Protein AF-A0A660QS60-F1 (afdb_monomer_lite)

Radius of gyration: 22.23 Å; chains: 1; bounding box: 57×42×58 Å

Secondary structure (DSSP, 8-state):
--HHHHHHHHHHHHHHTT---SSS--B-TTSPBPPHHHHHHHHHT-HHHHHHHT--GGGTTSHHHHHHHHTT-HHHHHH-EEEEES-TTS-EEEEE--SEEE---EE-BS---EEEEEEE-SS-SSTTPPPPEEEEEEEES---EE--EEE-GGGSPTT----HHHHHHHHHHHHHTTTT--STTTTT----EEEEEEEPTT-------GGGG-EE-TT-EEE-HHHHHHHHTTHHHHEEEEEEEE-TTT-EEES--TTSEEEETT-

Sequence (267 aa):
ATDKAFKYAVRRYLVDTGKYVFVWRSFNENGNPRSLEERDNYFVKNEELMRKWGINTEQITKREERKKYFNHFIDVKFFGITFAKGSKDNKENFSITGPLQISYGVNRFNKNTPFVNEILSPYSTKEDAQATTLGNEVKNLLSYYVYDFVLNPMNLPEGMNITHNEVETMKEAMRKCATYINSTTKIGTENVLLLFIQLKDNSQLQLPTLKRLVDVDEDETIHLERIRDLLKKYSSDHIEKVEYCVNNNVCKVTGADESWEQHDILA

Foldseek 3Di:
DFPVVLLVLLLVLCVVVPAAAQPDWDADPVRHTDDSVSSVCVQLPPPVNCVVLVADSVCCLPQLSVLSVQLRHLSCQAQKDFDWDDDPVDISTDTARHQKDKGWWDWQEPDWDKDKDFAFDPDDPDVPDDTHGPDIDIDTPDTDTDMDMGGDQVSGPPPHGDDPVSVVSSVLSSLARQVPPPDPNRPVGHRFKDKDWAWDPPAPDDDPDCSVVWHADPQQEIECQSVVVVCVVCVPPITDAIEMEGDPVRHHYDNDDPRHHYHHSVD

pLDDT: mean 89.94, std 10.11, range [52.84, 98.0]

Structure (mmCIF, N/CA/C/O backbone):
data_AF-A0A660QS60-F1
#
_entry.id   AF-A0A660QS60-F1
#
loop_
_atom_site.group_PDB
_atom_site.id
_atom_site.type_symbol
_atom_site.label_atom_id
_atom_site.label_alt_id
_atom_site.label_comp_id
_atom_site.label_asym_id
_atom_site.label_entity_id
_atom_site.label_seq_id
_atom_site.pdbx_PDB_ins_code
_atom_site.Cartn_x
_atom_site.Cartn_y
_atom_site.Cartn_z
_atom_site.occupancy
_atom_site.B_iso_or_equiv
_atom_site.auth_seq_id
_atom_site.auth_comp_id
_atom_site.auth_asym_id
_atom_site.auth_atom_id
_atom_site.pdbx_PDB_model_num
ATOM 1 N N . ALA A 1 1 ? -7.724 -12.607 3.069 1.00 88.06 1 ALA A N 1
ATOM 2 C CA . ALA A 1 1 ? -7.357 -11.931 1.804 1.00 88.06 1 ALA A CA 1
ATOM 3 C C . ALA A 1 1 ? -5.836 -11.736 1.744 1.00 88.06 1 ALA A C 1
ATOM 5 O O . ALA A 1 1 ? -5.229 -11.556 2.791 1.00 88.06 1 ALA A O 1
ATOM 6 N N . THR A 1 2 ? -5.183 -11.876 0.584 1.00 94.81 2 THR A N 1
ATOM 7 C CA . THR A 1 2 ? -3.703 -11.901 0.510 1.00 94.81 2 THR A CA 1
ATOM 8 C C . THR A 1 2 ? -3.093 -10.504 0.422 1.00 94.81 2 THR A C 1
ATOM 10 O O . THR A 1 2 ? -3.731 -9.572 -0.068 1.00 94.81 2 THR A O 1
ATOM 13 N N . ASP A 1 3 ? -1.831 -10.365 0.829 1.00 95.25 3 ASP A N 1
ATOM 14 C CA . ASP A 1 3 ? -1.062 -9.127 0.653 1.00 95.25 3 ASP A CA 1
ATOM 15 C C . ASP A 1 3 ? -0.953 -8.739 -0.834 1.00 95.25 3 ASP A C 1
ATOM 17 O O . ASP A 1 3 ? -1.068 -7.571 -1.192 1.00 95.25 3 ASP A O 1
ATOM 21 N N . LYS A 1 4 ? -0.803 -9.729 -1.725 1.00 95.19 4 LYS A N 1
ATOM 22 C CA . LYS A 1 4 ? -0.755 -9.531 -3.182 1.00 95.19 4 LYS A CA 1
ATOM 23 C C . LYS A 1 4 ? -2.045 -8.921 -3.728 1.00 95.19 4 LYS A C 1
ATOM 25 O O . LYS A 1 4 ? -1.968 -8.073 -4.612 1.00 95.19 4 LYS A O 1
ATOM 30 N N . ALA A 1 5 ? -3.207 -9.326 -3.208 1.00 93.19 5 ALA A N 1
ATOM 31 C CA . ALA A 1 5 ? -4.492 -8.756 -3.610 1.00 93.19 5 ALA A CA 1
ATOM 32 C C . ALA A 1 5 ? -4.602 -7.283 -3.188 1.00 93.19 5 ALA A C 1
ATOM 34 O O . ALA A 1 5 ? -4.992 -6.444 -3.998 1.00 93.19 5 ALA A O 1
ATOM 35 N N . PHE A 1 6 ? -4.177 -6.952 -1.966 1.00 95.75 6 PHE A N 1
ATOM 36 C CA . PHE A 1 6 ? -4.136 -5.564 -1.501 1.00 95.75 6 PHE A CA 1
ATOM 37 C C . PHE A 1 6 ? -3.132 -4.721 -2.306 1.00 95.75 6 PHE A C 1
ATOM 39 O O . PHE A 1 6 ? -3.480 -3.668 -2.830 1.00 95.75 6 PHE A O 1
ATOM 46 N N . LYS A 1 7 ? -1.905 -5.220 -2.514 1.00 97.19 7 LYS A N 1
ATOM 47 C CA . LYS A 1 7 ? -0.891 -4.560 -3.357 1.00 97.19 7 LYS A CA 1
ATOM 48 C C . LYS A 1 7 ? -1.381 -4.359 -4.793 1.00 97.19 7 LYS A C 1
ATOM 50 O O . LYS A 1 7 ? -1.052 -3.350 -5.405 1.00 97.19 7 LYS A O 1
ATOM 55 N N . TYR A 1 8 ? -2.152 -5.296 -5.348 1.00 95.50 8 TYR A N 1
ATOM 56 C CA . TYR A 1 8 ? -2.782 -5.128 -6.660 1.00 95.50 8 TYR A CA 1
ATOM 57 C C . TYR A 1 8 ? -3.772 -3.959 -6.663 1.00 95.50 8 TYR A C 1
ATOM 59 O O . TYR A 1 8 ? -3.708 -3.132 -7.569 1.00 95.50 8 TYR A O 1
ATOM 67 N N . ALA A 1 9 ? -4.630 -3.854 -5.644 1.00 95.56 9 ALA A N 1
ATOM 68 C CA . ALA A 1 9 ? -5.558 -2.733 -5.505 1.00 95.56 9 ALA A CA 1
ATOM 69 C C . ALA A 1 9 ? -4.815 -1.393 -5.439 1.00 95.56 9 ALA A C 1
ATOM 71 O O . ALA A 1 9 ? -5.150 -0.453 -6.156 1.00 95.56 9 ALA A O 1
ATOM 72 N N . VAL A 1 10 ? -3.754 -1.325 -4.631 1.00 97.56 10 VAL A N 1
ATOM 73 C CA . VAL A 1 10 ? -2.918 -0.123 -4.518 1.00 97.56 10 VAL A CA 1
ATOM 74 C C . VAL A 1 10 ? -2.267 0.222 -5.859 1.00 97.56 10 VAL A C 1
ATOM 76 O O . VAL A 1 10 ? -2.349 1.360 -6.309 1.00 97.56 10 VAL A O 1
ATOM 79 N N . ARG A 1 11 ? -1.679 -0.761 -6.556 1.00 97.69 11 ARG A N 1
ATOM 80 C CA . ARG A 1 11 ? -1.112 -0.552 -7.899 1.00 97.69 11 ARG A CA 1
ATOM 81 C C . ARG A 1 11 ? -2.151 -0.064 -8.904 1.00 97.69 11 ARG A C 1
ATOM 83 O O . ARG A 1 11 ? -1.817 0.794 -9.712 1.00 97.69 11 ARG A O 1
ATOM 90 N N . ARG A 1 12 ? -3.386 -0.576 -8.848 1.00 95.69 12 ARG A N 1
ATOM 91 C CA . ARG A 1 12 ? -4.478 -0.134 -9.723 1.00 95.69 12 ARG A CA 1
ATOM 92 C C . ARG A 1 12 ? -4.740 1.357 -9.549 1.00 95.69 12 ARG A C 1
ATOM 94 O O . ARG A 1 12 ? -4.707 2.085 -10.534 1.00 95.69 12 ARG A O 1
ATOM 101 N N . TYR A 1 13 ? -4.928 1.795 -8.304 1.00 96.12 13 TYR A N 1
ATOM 102 C CA . TYR A 1 13 ? -5.125 3.207 -7.981 1.00 96.12 13 TYR A CA 1
ATOM 103 C C . TYR A 1 13 ? -3.961 4.069 -8.486 1.00 96.12 13 TYR A C 1
ATOM 105 O O . TYR A 1 13 ? -4.162 5.097 -9.123 1.00 96.12 13 TYR A O 1
ATOM 113 N N . LEU A 1 14 ? -2.722 3.630 -8.252 1.00 97.56 14 LEU A N 1
ATOM 114 C CA . LEU A 1 14 ? -1.525 4.356 -8.682 1.00 97.56 14 LEU A CA 1
ATOM 115 C C . LEU A 1 14 ? -1.437 4.490 -10.211 1.00 97.56 14 LEU A C 1
ATOM 117 O O . LEU A 1 14 ? -1.102 5.564 -10.701 1.00 97.56 14 LEU A O 1
ATOM 121 N N . VAL A 1 15 ? -1.764 3.438 -10.967 1.00 96.19 15 VAL A N 1
ATOM 122 C CA . VAL A 1 15 ? -1.815 3.494 -12.439 1.00 96.19 15 VAL A CA 1
ATOM 123 C C . VAL A 1 15 ? -2.880 4.473 -12.914 1.00 96.19 15 VAL A C 1
ATOM 125 O O . VAL A 1 15 ? -2.586 5.336 -13.740 1.00 96.19 15 VAL A O 1
ATOM 128 N N . ASP A 1 16 ? -4.094 4.364 -12.380 1.00 94.75 16 ASP A N 1
ATOM 129 C CA . ASP A 1 16 ? -5.233 5.160 -12.842 1.00 94.75 16 ASP A CA 1
ATOM 130 C C . ASP A 1 16 ? -5.099 6.645 -12.433 1.00 94.75 16 ASP A C 1
ATOM 132 O O . ASP A 1 16 ? -5.636 7.526 -13.099 1.00 94.75 16 ASP A O 1
ATOM 136 N N . THR A 1 17 ? -4.290 6.944 -11.408 1.00 95.12 17 THR A N 1
ATOM 137 C CA . THR A 1 17 ? -3.881 8.310 -11.020 1.00 95.12 17 THR A CA 1
ATOM 138 C C . THR A 1 17 ? -2.584 8.793 -11.691 1.00 95.12 17 THR A C 1
ATOM 140 O O . THR A 1 17 ? -2.015 9.816 -11.306 1.00 95.12 17 THR A O 1
ATOM 143 N N . GLY A 1 18 ? -2.100 8.079 -12.714 1.00 95.81 18 GLY A N 1
ATOM 144 C CA . GLY A 1 18 ? -0.993 8.515 -13.572 1.00 95.81 18 GLY A CA 1
ATOM 145 C C . GLY A 1 18 ? 0.411 8.313 -12.993 1.00 95.81 18 GLY A C 1
ATOM 146 O O . GLY A 1 18 ? 1.370 8.908 -13.488 1.00 95.81 18 GLY A O 1
ATOM 147 N N . LYS A 1 19 ? 0.574 7.493 -11.948 1.00 97.50 19 LYS A N 1
ATOM 148 C CA . LYS A 1 19 ? 1.895 7.145 -11.399 1.00 97.50 19 LYS A CA 1
ATOM 149 C C . LYS A 1 19 ? 2.551 6.037 -12.226 1.00 97.50 19 LYS A C 1
ATOM 151 O O . LYS A 1 19 ? 1.893 5.141 -12.755 1.00 97.50 19 LYS A O 1
ATOM 156 N N . TYR A 1 20 ? 3.882 6.050 -12.288 1.00 97.06 20 TYR A N 1
ATOM 157 C CA . TYR A 1 20 ? 4.640 4.983 -12.938 1.00 97.06 20 TYR A CA 1
ATOM 158 C C . TYR A 1 20 ? 4.663 3.727 -12.063 1.00 97.06 20 TYR A C 1
ATOM 160 O O . TYR A 1 20 ? 5.249 3.714 -10.981 1.00 97.06 20 TYR A O 1
ATOM 168 N N . VAL A 1 21 ? 4.037 2.660 -12.558 1.00 97.81 21 VAL A N 1
ATOM 169 C CA . VAL A 1 21 ? 3.970 1.345 -11.906 1.00 97.81 21 VAL A CA 1
ATOM 170 C C . VAL A 1 21 ? 4.577 0.301 -12.836 1.00 97.81 21 VAL A C 1
ATOM 172 O O . VAL A 1 21 ? 4.111 0.104 -13.964 1.00 97.81 21 VAL A O 1
ATOM 175 N N . PHE A 1 22 ? 5.624 -0.381 -12.381 1.00 97.06 22 PHE A N 1
ATOM 176 C CA . PHE A 1 22 ? 6.336 -1.361 -13.192 1.00 97.06 22 PHE A CA 1
ATOM 177 C C . PHE A 1 22 ? 5.587 -2.692 -13.249 1.00 97.06 22 PHE A C 1
ATOM 179 O O . PHE A 1 22 ? 5.320 -3.198 -14.345 1.00 97.06 22 PHE A O 1
ATOM 186 N N . VAL A 1 23 ? 5.206 -3.234 -12.083 1.00 95.19 23 VAL A N 1
ATOM 187 C CA . VAL A 1 23 ? 4.556 -4.546 -11.938 1.00 95.19 23 VAL A CA 1
ATOM 188 C C . VAL A 1 23 ? 3.056 -4.408 -12.198 1.00 95.19 23 VAL A C 1
ATOM 190 O O . VAL A 1 23 ? 2.210 -4.583 -11.322 1.00 95.19 23 VAL A O 1
ATOM 193 N N . TRP A 1 24 ? 2.727 -4.068 -13.440 1.00 95.38 24 TRP A N 1
ATOM 194 C CA . TRP A 1 24 ? 1.361 -3.921 -13.917 1.00 95.38 24 TRP A CA 1
ATOM 195 C C . TRP A 1 24 ? 1.181 -4.615 -15.261 1.00 95.38 24 TRP A C 1
ATOM 197 O O . TRP A 1 24 ? 2.028 -4.499 -16.154 1.00 95.38 24 TRP A O 1
ATOM 207 N N . ARG A 1 25 ? 0.066 -5.338 -15.415 1.00 92.00 25 ARG A N 1
ATOM 208 C CA . ARG A 1 25 ? -0.241 -6.031 -16.668 1.00 92.00 25 ARG A CA 1
ATOM 209 C C . ARG A 1 25 ? -0.409 -4.995 -17.776 1.00 92.00 25 ARG A C 1
ATOM 211 O O . ARG A 1 25 ? -1.189 -4.058 -17.656 1.00 92.00 25 ARG A O 1
ATOM 218 N N . SER A 1 26 ? 0.321 -5.189 -18.864 1.00 93.19 26 SER A N 1
ATOM 219 C CA . SER A 1 26 ? 0.220 -4.377 -20.074 1.00 93.19 26 SER A CA 1
ATOM 220 C C . SER A 1 26 ? 0.305 -5.285 -21.292 1.00 93.19 26 SER A C 1
ATOM 222 O O . SER A 1 26 ? 0.755 -6.423 -21.168 1.00 93.19 26 SER A O 1
ATOM 224 N N . PHE A 1 27 ? -0.131 -4.798 -22.448 1.00 93.50 27 PHE A N 1
ATOM 225 C CA . PHE A 1 27 ? -0.223 -5.594 -23.669 1.00 93.50 27 PHE A CA 1
ATOM 226 C C . PHE A 1 27 ? 0.697 -5.038 -24.751 1.00 93.50 27 PHE A C 1
ATOM 228 O O . PHE A 1 27 ? 0.852 -3.819 -24.853 1.00 93.50 27 PHE A O 1
ATOM 235 N N . ASN A 1 28 ? 1.340 -5.922 -25.510 1.00 92.31 28 ASN A N 1
ATOM 236 C CA . ASN A 1 28 ? 2.092 -5.544 -26.703 1.00 92.31 28 ASN A CA 1
ATOM 237 C C . ASN A 1 28 ? 1.139 -5.222 -27.871 1.00 92.31 28 ASN A C 1
ATOM 239 O O . ASN A 1 28 ? -0.080 -5.305 -27.732 1.00 92.31 28 ASN A O 1
ATOM 243 N N . GLU A 1 29 ? 1.700 -4.834 -29.014 1.00 91.00 29 GLU A N 1
ATOM 244 C CA . GLU A 1 29 ? 0.941 -4.425 -30.208 1.00 91.00 29 GLU A CA 1
ATOM 245 C C . GLU A 1 29 ? 0.015 -5.531 -30.738 1.00 91.00 29 GLU A C 1
ATOM 247 O O . GLU A 1 29 ? -1.039 -5.242 -31.292 1.00 91.00 29 GLU A O 1
ATOM 252 N N . ASN A 1 30 ? 0.354 -6.796 -30.475 1.00 92.62 30 ASN A N 1
ATOM 253 C CA . ASN A 1 30 ? -0.447 -7.962 -30.851 1.00 92.62 30 ASN A CA 1
ATOM 254 C C . ASN A 1 30 ? -1.563 -8.282 -29.837 1.00 92.62 30 ASN A C 1
ATOM 256 O O . ASN A 1 30 ? -2.206 -9.323 -29.939 1.00 92.62 30 ASN A O 1
ATOM 260 N N . GLY A 1 31 ? -1.756 -7.447 -28.810 1.00 92.25 31 GLY A N 1
ATOM 261 C CA . GLY A 1 31 ? -2.741 -7.679 -27.752 1.00 92.25 31 GLY A CA 1
ATOM 262 C C . GLY A 1 31 ? -2.349 -8.772 -26.750 1.00 92.25 31 GLY A C 1
ATOM 263 O O . GLY A 1 31 ? -3.163 -9.143 -25.905 1.00 92.25 31 GLY A O 1
ATOM 264 N N . ASN A 1 32 ? -1.110 -9.274 -26.790 1.00 94.06 32 ASN A N 1
ATOM 265 C CA . ASN A 1 32 ? -0.627 -10.281 -25.845 1.00 94.06 32 ASN A CA 1
ATOM 266 C C . ASN A 1 32 ? -0.063 -9.618 -24.580 1.00 94.06 32 ASN A C 1
ATOM 268 O O . ASN A 1 32 ? 0.571 -8.563 -24.677 1.00 94.06 32 ASN A O 1
ATOM 272 N N . PRO A 1 33 ? -0.258 -10.200 -23.379 1.00 94.31 33 PRO A N 1
ATOM 273 C CA . PRO A 1 33 ? 0.365 -9.688 -22.163 1.00 94.31 33 PRO A CA 1
ATOM 274 C C . PRO A 1 33 ? 1.888 -9.635 -22.307 1.00 94.31 33 PRO A C 1
ATOM 276 O O . PRO A 1 33 ? 2.505 -10.644 -22.640 1.00 94.31 33 PRO A O 1
ATOM 279 N N . ARG A 1 34 ? 2.488 -8.477 -22.015 1.00 93.94 34 ARG A N 1
ATOM 280 C CA . ARG A 1 34 ? 3.945 -8.325 -21.996 1.00 93.94 34 ARG A CA 1
ATOM 281 C C . ARG A 1 34 ? 4.556 -9.234 -20.932 1.00 93.94 34 ARG A C 1
ATOM 283 O O . ARG A 1 34 ? 4.132 -9.220 -19.774 1.00 93.94 34 ARG A O 1
ATOM 290 N N . SER A 1 35 ? 5.600 -9.953 -21.317 1.00 92.31 35 SER A N 1
ATOM 291 C CA . SER A 1 35 ? 6.571 -10.559 -20.409 1.00 92.31 35 SER A CA 1
ATOM 292 C C . SER A 1 35 ? 7.305 -9.494 -19.583 1.00 92.31 35 SER A C 1
ATOM 294 O O . SER A 1 35 ? 7.263 -8.296 -19.879 1.00 92.31 35 SER A O 1
ATOM 296 N N . LEU A 1 36 ? 8.014 -9.933 -18.538 1.00 90.06 36 LEU A N 1
ATOM 297 C CA . LEU A 1 36 ? 8.844 -9.051 -17.712 1.00 90.06 36 LEU A CA 1
ATOM 298 C C . LEU A 1 36 ? 9.895 -8.304 -18.551 1.00 90.06 36 LEU A C 1
ATOM 300 O O . LEU A 1 36 ? 10.120 -7.113 -18.349 1.00 90.06 36 LEU A O 1
ATOM 304 N N . GLU A 1 37 ? 10.502 -8.997 -19.514 1.00 90.19 37 GLU A N 1
ATOM 305 C CA . GLU A 1 37 ? 11.497 -8.433 -20.423 1.00 90.19 37 GLU A CA 1
ATOM 306 C C . GLU A 1 37 ? 10.882 -7.431 -21.406 1.00 90.19 37 GLU A C 1
ATOM 308 O O . GLU A 1 37 ? 11.420 -6.341 -21.587 1.00 90.19 37 GLU A O 1
ATOM 313 N N . GLU A 1 38 ? 9.728 -7.742 -22.003 1.00 93.00 38 GLU A N 1
ATOM 314 C CA . GLU A 1 38 ? 9.025 -6.789 -22.869 1.00 93.00 38 GLU A CA 1
ATOM 315 C C . GLU A 1 38 ? 8.578 -5.544 -22.095 1.00 93.00 38 GLU A C 1
ATOM 317 O O . GLU A 1 38 ? 8.633 -4.436 -22.628 1.00 93.00 38 GLU A O 1
ATOM 322 N N . ARG A 1 39 ? 8.142 -5.704 -20.837 1.00 94.06 39 ARG A N 1
ATOM 323 C CA . ARG A 1 39 ? 7.772 -4.586 -19.957 1.00 94.06 39 ARG A CA 1
ATOM 324 C C . ARG A 1 39 ? 8.971 -3.694 -19.657 1.00 94.06 39 ARG A C 1
ATOM 326 O O . ARG A 1 39 ? 8.830 -2.476 -19.684 1.00 94.06 39 ARG A O 1
ATOM 333 N N . ASP A 1 40 ? 10.127 -4.293 -19.400 1.00 94.25 40 ASP A N 1
ATOM 334 C CA . ASP A 1 40 ? 11.374 -3.565 -19.198 1.00 94.25 40 ASP A CA 1
ATOM 335 C C . ASP A 1 40 ? 11.789 -2.791 -20.451 1.00 94.25 40 ASP A C 1
ATOM 337 O O . ASP A 1 40 ? 11.963 -1.574 -20.416 1.00 94.25 40 ASP A O 1
ATOM 341 N N . ASN A 1 41 ? 11.853 -3.488 -21.587 1.00 93.75 41 ASN A N 1
ATOM 342 C CA . ASN A 1 41 ? 12.236 -2.901 -22.865 1.00 93.75 41 ASN A CA 1
ATOM 343 C C . ASN A 1 41 ? 11.268 -1.782 -23.290 1.00 93.75 41 ASN A C 1
ATOM 345 O O . ASN A 1 41 ? 11.704 -0.809 -23.896 1.00 93.75 41 ASN A O 1
ATOM 349 N N . TYR A 1 42 ? 9.977 -1.888 -22.955 1.00 94.69 42 TYR A N 1
ATOM 350 C CA . TYR A 1 42 ? 8.984 -0.843 -23.214 1.00 94.69 42 TYR A CA 1
ATOM 351 C C . TYR A 1 42 ? 9.346 0.492 -22.548 1.00 94.69 42 TYR A C 1
ATOM 353 O O . TYR A 1 42 ? 9.256 1.533 -23.193 1.00 94.69 42 TYR A O 1
ATOM 361 N N . PHE A 1 43 ? 9.774 0.478 -21.282 1.00 96.19 43 PHE A N 1
ATOM 362 C CA . PHE A 1 43 ? 10.175 1.707 -20.594 1.00 96.19 43 PHE A CA 1
ATOM 363 C C . PHE A 1 43 ? 11.562 2.180 -21.024 1.00 96.19 43 PHE A C 1
ATOM 365 O O . PHE A 1 43 ? 11.730 3.365 -21.286 1.00 96.19 43 PHE A O 1
ATOM 372 N N . VAL A 1 44 ? 12.535 1.271 -21.146 1.00 95.69 44 VAL A N 1
ATOM 373 C CA . VAL A 1 44 ? 13.916 1.620 -21.527 1.00 95.69 44 VAL A CA 1
ATOM 374 C C . VAL A 1 44 ? 13.985 2.256 -22.921 1.00 95.69 44 VAL A C 1
ATOM 376 O O . VAL A 1 44 ? 14.784 3.161 -23.136 1.00 95.69 44 VAL A O 1
ATOM 379 N N . LYS A 1 45 ? 13.128 1.836 -23.863 1.00 96.00 45 LYS A N 1
ATOM 380 C CA . LYS A 1 45 ? 13.052 2.428 -25.213 1.00 96.00 45 LYS A CA 1
ATOM 381 C C . LYS A 1 45 ? 12.360 3.794 -25.258 1.00 96.00 45 LYS A C 1
ATOM 383 O O . LYS A 1 45 ? 12.374 4.437 -26.303 1.00 96.00 45 LYS A O 1
ATOM 388 N N . ASN A 1 46 ? 11.740 4.246 -24.168 1.00 96.56 46 ASN A N 1
ATOM 389 C CA . ASN A 1 46 ? 11.144 5.575 -24.114 1.00 96.56 46 ASN A CA 1
ATOM 390 C C . ASN A 1 46 ? 12.232 6.618 -23.807 1.00 96.56 46 ASN A C 1
ATOM 392 O O . ASN A 1 46 ? 12.493 6.942 -22.647 1.00 96.56 46 ASN A O 1
ATOM 396 N N . GLU A 1 47 ? 12.875 7.130 -24.858 1.00 95.88 47 GLU A N 1
ATOM 397 C CA . GLU A 1 47 ? 13.997 8.075 -24.758 1.00 95.88 47 GLU A CA 1
ATOM 398 C C . GLU A 1 47 ? 13.642 9.349 -23.981 1.00 95.88 47 GLU A C 1
ATOM 400 O O . GLU A 1 47 ? 14.460 9.857 -23.213 1.00 95.88 47 GLU A O 1
ATOM 405 N N . GLU A 1 48 ? 12.411 9.848 -24.126 1.00 97.06 48 GLU A N 1
ATOM 406 C CA . GLU A 1 48 ? 11.948 11.029 -23.399 1.00 97.06 48 GLU A CA 1
ATOM 407 C C . GLU A 1 48 ? 11.921 10.775 -21.887 1.00 97.06 48 GLU A C 1
ATOM 409 O O . GLU A 1 48 ? 12.450 11.586 -21.119 1.00 97.06 48 GLU A O 1
ATOM 414 N N . LEU A 1 49 ? 11.359 9.637 -21.458 1.00 96.88 49 LEU A N 1
ATOM 415 C CA . LEU A 1 49 ? 11.341 9.241 -20.051 1.00 96.88 49 LEU A CA 1
ATOM 416 C C . LEU A 1 49 ? 12.751 9.002 -19.523 1.00 96.88 49 LEU A C 1
ATOM 418 O O . LEU A 1 49 ? 13.082 9.521 -18.461 1.00 96.88 49 LEU A O 1
ATOM 422 N N . MET A 1 50 ? 13.593 8.271 -20.259 1.00 97.75 50 MET A N 1
ATOM 423 C CA . MET A 1 50 ? 14.967 7.997 -19.826 1.00 97.75 50 MET A CA 1
ATOM 424 C C . MET A 1 50 ? 15.763 9.293 -19.658 1.00 97.75 50 MET A C 1
ATOM 426 O O . MET A 1 50 ? 16.404 9.481 -18.625 1.00 97.75 50 MET A O 1
ATOM 430 N N . ARG A 1 51 ? 15.639 10.243 -20.595 1.00 97.19 51 ARG A N 1
ATOM 431 C CA . ARG A 1 51 ? 16.256 11.571 -20.480 1.00 97.19 51 ARG A CA 1
ATOM 432 C C . ARG A 1 51 ? 15.707 12.351 -19.287 1.00 97.19 51 ARG A C 1
ATOM 434 O O . ARG A 1 51 ? 16.491 12.902 -18.519 1.00 97.19 51 ARG A O 1
ATOM 441 N N . LYS A 1 52 ? 14.381 12.384 -19.102 1.00 97.31 52 LYS A N 1
ATOM 442 C CA . LYS A 1 52 ? 13.726 13.057 -17.963 1.00 97.31 52 LYS A CA 1
ATOM 443 C C . LYS A 1 52 ? 14.186 12.487 -16.620 1.00 97.31 52 LYS A C 1
ATOM 445 O O . LYS A 1 52 ? 14.313 13.221 -15.646 1.00 97.31 52 LYS A O 1
ATOM 450 N N . TRP A 1 53 ? 14.417 11.184 -16.570 1.00 96.50 53 TRP A N 1
ATOM 451 C CA . TRP A 1 53 ? 14.858 10.459 -15.384 1.00 96.50 53 TRP A CA 1
ATOM 452 C C . TRP A 1 53 ? 16.376 10.461 -15.190 1.00 96.50 53 TRP A C 1
ATOM 454 O O . TRP A 1 53 ? 16.844 9.973 -14.161 1.00 96.50 53 TRP A O 1
ATOM 464 N N . GLY A 1 54 ? 17.132 11.007 -16.149 1.00 96.62 54 GLY A N 1
ATOM 465 C CA . GLY A 1 54 ? 18.592 11.022 -16.128 1.00 96.62 54 GLY A CA 1
ATOM 466 C C . GLY A 1 54 ? 19.209 9.625 -16.212 1.00 96.62 54 GLY A C 1
ATOM 467 O O . GLY A 1 54 ? 20.256 9.398 -15.613 1.00 96.62 54 GLY A O 1
ATOM 468 N N . ILE A 1 55 ? 18.543 8.692 -16.901 1.00 97.44 55 ILE A N 1
ATOM 469 C CA . ILE A 1 55 ? 18.977 7.301 -17.038 1.00 97.44 55 ILE A CA 1
ATOM 470 C C . ILE A 1 55 ? 19.854 7.139 -18.276 1.00 97.44 55 ILE A C 1
ATOM 472 O O . ILE A 1 55 ? 19.420 7.404 -19.398 1.00 97.44 55 ILE A O 1
ATOM 476 N N . ASN A 1 56 ? 21.074 6.644 -18.078 1.00 96.00 56 ASN A N 1
ATOM 477 C CA . ASN A 1 56 ? 21.945 6.209 -19.160 1.00 96.00 56 ASN A CA 1
ATOM 478 C C . ASN A 1 56 ? 21.580 4.775 -19.576 1.00 96.00 56 ASN A C 1
ATOM 480 O O . ASN A 1 56 ? 21.942 3.798 -18.917 1.00 96.00 56 ASN A O 1
ATOM 484 N N . THR A 1 57 ? 20.881 4.650 -20.702 1.00 94.44 57 THR A N 1
ATOM 485 C CA . THR A 1 57 ? 20.407 3.366 -21.234 1.00 94.44 57 THR A CA 1
ATOM 486 C C . THR A 1 57 ? 21.540 2.421 -21.638 1.00 94.44 57 THR A C 1
ATOM 488 O O . THR A 1 57 ? 21.381 1.211 -21.500 1.00 94.44 57 THR A O 1
ATOM 491 N N . GLU A 1 58 ? 22.709 2.934 -22.036 1.00 93.50 58 GLU A N 1
ATOM 492 C CA . GLU A 1 58 ? 23.894 2.115 -22.345 1.00 93.50 58 GLU A CA 1
ATOM 493 C C . GLU A 1 58 ? 24.468 1.437 -21.093 1.00 93.50 58 GLU A C 1
ATOM 495 O O . GLU A 1 58 ? 25.150 0.417 -21.175 1.00 93.50 58 GLU A O 1
ATOM 500 N N . GLN A 1 59 ? 24.187 1.997 -19.913 1.00 93.19 59 GLN A N 1
ATOM 501 C CA . GLN A 1 59 ? 24.661 1.496 -18.626 1.00 93.19 59 GLN A CA 1
ATOM 502 C C . GLN A 1 59 ? 23.555 0.837 -17.797 1.00 93.19 59 GLN A C 1
ATOM 504 O O . GLN A 1 59 ? 23.797 0.513 -16.637 1.00 93.19 59 GLN A O 1
ATOM 509 N N . ILE A 1 60 ? 22.371 0.590 -18.369 1.00 91.06 60 ILE A N 1
ATOM 510 C CA . ILE A 1 60 ? 21.186 0.107 -17.636 1.00 91.06 60 ILE A CA 1
ATOM 511 C C . ILE A 1 60 ? 21.389 -1.244 -16.934 1.00 91.06 60 ILE A C 1
ATOM 513 O O . ILE A 1 60 ? 20.696 -1.554 -15.966 1.00 91.06 60 ILE A O 1
ATOM 517 N N . THR A 1 61 ? 22.338 -2.047 -17.412 1.00 88.38 61 THR A N 1
ATOM 518 C CA . THR A 1 61 ? 22.707 -3.348 -16.838 1.00 88.38 61 THR A CA 1
ATOM 519 C C . THR A 1 61 ? 23.594 -3.199 -15.597 1.00 88.38 61 THR A C 1
ATOM 521 O O . THR A 1 61 ? 23.668 -4.101 -14.760 1.00 88.38 61 THR A O 1
ATOM 524 N N . LYS A 1 62 ? 24.242 -2.037 -15.412 1.00 90.69 62 LYS A N 1
ATOM 525 C CA . LYS A 1 62 ? 25.004 -1.728 -14.199 1.00 90.69 62 LYS A CA 1
ATOM 526 C C . LYS A 1 62 ? 24.049 -1.525 -13.031 1.00 90.69 62 LYS A C 1
ATOM 528 O O . LYS A 1 62 ? 23.067 -0.791 -13.123 1.00 90.69 62 LYS A O 1
ATOM 533 N N . ARG A 1 63 ? 24.396 -2.113 -11.885 1.00 88.75 63 ARG A N 1
ATOM 534 C CA . ARG A 1 63 ? 23.555 -2.122 -10.678 1.00 88.75 63 ARG A CA 1
ATOM 535 C C . ARG A 1 63 ? 23.084 -0.729 -10.251 1.00 88.75 63 ARG A C 1
ATOM 537 O O . ARG A 1 63 ? 21.911 -0.574 -9.930 1.00 88.75 63 ARG A O 1
ATOM 544 N N . GLU A 1 64 ? 23.969 0.264 -10.256 1.00 91.50 64 GLU A N 1
ATOM 545 C CA . GLU A 1 64 ? 23.634 1.626 -9.819 1.00 91.50 64 GLU A CA 1
ATOM 546 C C . GLU A 1 64 ? 22.670 2.334 -10.774 1.00 91.50 64 GLU A C 1
ATOM 548 O O . GLU A 1 64 ? 21.707 2.959 -10.336 1.00 91.50 64 GLU A O 1
ATOM 553 N N . GLU A 1 65 ? 22.854 2.169 -12.082 1.00 93.44 65 GLU A N 1
ATOM 554 C CA . GLU A 1 65 ? 21.949 2.753 -13.072 1.00 93.44 65 GLU A CA 1
ATOM 555 C C . GLU A 1 65 ? 20.588 2.046 -13.061 1.00 93.44 65 GLU A C 1
ATOM 557 O O . GLU A 1 65 ? 19.536 2.686 -13.103 1.00 93.44 65 GLU A O 1
ATOM 562 N N . ARG A 1 66 ? 20.596 0.720 -12.871 1.00 92.69 66 ARG A N 1
ATOM 563 C CA . ARG A 1 66 ? 19.383 -0.081 -12.697 1.00 92.69 66 ARG A CA 1
ATOM 564 C C . ARG A 1 66 ? 18.588 0.327 -11.458 1.00 92.69 66 ARG A C 1
ATOM 566 O O . ARG A 1 66 ? 17.359 0.375 -11.517 1.00 92.69 66 ARG A O 1
ATOM 573 N N . LYS A 1 67 ? 19.265 0.649 -10.347 1.00 93.00 67 LYS A N 1
ATOM 574 C CA . LYS A 1 67 ? 18.620 1.224 -9.157 1.00 93.00 67 LYS A CA 1
ATOM 575 C C . LYS A 1 67 ? 17.961 2.559 -9.497 1.00 93.00 67 LYS A C 1
ATOM 577 O O . LYS A 1 67 ? 16.771 2.699 -9.237 1.00 93.00 67 LYS A O 1
ATOM 582 N N . LYS A 1 68 ? 18.677 3.511 -10.109 1.00 94.38 68 LYS A N 1
ATOM 583 C CA . LYS A 1 68 ? 18.089 4.812 -10.488 1.00 94.38 68 LYS A CA 1
ATOM 584 C C . LYS A 1 68 ? 16.842 4.639 -11.346 1.00 94.38 68 LYS A C 1
ATOM 586 O O . LYS A 1 68 ? 15.823 5.254 -11.056 1.00 94.38 68 LYS A O 1
ATOM 591 N N . TYR A 1 69 ? 16.901 3.755 -12.341 1.00 95.38 69 TYR A N 1
ATOM 592 C CA . TYR A 1 69 ? 15.761 3.421 -13.191 1.00 95.38 69 TYR A CA 1
ATOM 593 C C . TYR A 1 69 ? 14.576 2.901 -12.371 1.00 95.38 69 TYR A C 1
ATOM 595 O O . TYR A 1 69 ? 13.467 3.420 -12.484 1.00 95.38 69 TYR A O 1
ATOM 603 N N . PHE A 1 70 ? 14.806 1.923 -11.489 1.00 94.88 70 PHE A N 1
ATOM 604 C CA . PHE A 1 70 ? 13.742 1.374 -10.653 1.00 94.88 70 PHE A CA 1
ATOM 605 C C . PHE A 1 70 ? 13.204 2.350 -9.595 1.00 94.88 70 PHE A C 1
ATOM 607 O O . PHE A 1 70 ? 12.052 2.217 -9.190 1.00 94.88 70 PHE A O 1
ATOM 614 N N . ASN A 1 71 ? 13.988 3.355 -9.192 1.00 94.31 71 ASN A N 1
ATOM 615 C CA . ASN A 1 71 ? 13.576 4.381 -8.231 1.00 94.31 71 ASN A CA 1
ATOM 616 C C . ASN A 1 71 ? 12.436 5.278 -8.756 1.00 94.31 71 ASN A C 1
ATOM 618 O O . ASN A 1 71 ? 11.762 5.927 -7.959 1.00 94.31 71 ASN A O 1
ATOM 622 N N . HIS A 1 72 ? 12.193 5.295 -10.073 1.00 95.69 72 HIS A N 1
ATOM 623 C CA . HIS A 1 72 ? 11.087 6.039 -10.695 1.00 95.69 72 HIS A CA 1
ATOM 624 C C . HIS A 1 72 ? 9.751 5.287 -10.694 1.00 95.69 72 HIS A C 1
ATOM 626 O O . HIS A 1 72 ? 8.717 5.877 -11.006 1.00 95.69 72 HIS A O 1
ATOM 632 N N . PHE A 1 73 ? 9.742 4.003 -10.326 1.00 97.00 73 PHE A N 1
ATOM 633 C CA . PHE A 1 73 ? 8.520 3.209 -10.218 1.00 97.00 73 PHE A CA 1
ATOM 634 C C . PHE A 1 73 ? 8.103 3.091 -8.758 1.00 97.00 73 PHE A C 1
ATOM 636 O O . PHE A 1 73 ? 8.736 2.386 -7.967 1.00 97.00 73 PHE A O 1
ATOM 643 N N . ILE A 1 74 ? 7.008 3.759 -8.397 1.00 97.44 74 ILE A N 1
ATOM 644 C CA . ILE A 1 74 ? 6.566 3.854 -7.001 1.00 97.44 74 ILE A CA 1
ATOM 645 C C . ILE A 1 74 ? 6.263 2.472 -6.399 1.00 97.44 74 ILE A C 1
ATOM 647 O O . ILE A 1 74 ? 6.543 2.224 -5.230 1.00 97.44 74 ILE A O 1
ATOM 651 N N . ASP A 1 75 ? 5.754 1.529 -7.195 1.00 97.88 75 ASP A N 1
ATOM 652 C CA . ASP A 1 75 ? 5.447 0.185 -6.710 1.00 97.88 75 ASP A CA 1
ATOM 653 C C . ASP A 1 75 ? 6.704 -0.648 -6.445 1.00 97.88 75 ASP A C 1
ATOM 655 O O . ASP A 1 75 ? 6.737 -1.391 -5.469 1.00 97.88 75 ASP A O 1
ATOM 659 N N . VAL A 1 76 ? 7.744 -0.506 -7.270 1.00 96.38 76 VAL A N 1
ATOM 660 C CA . VAL A 1 76 ? 9.043 -1.157 -7.045 1.00 96.38 76 VAL A CA 1
ATOM 661 C C . VAL A 1 76 ? 9.720 -0.560 -5.821 1.00 96.38 76 VAL A C 1
ATOM 663 O O . VAL A 1 76 ? 10.250 -1.291 -4.987 1.00 96.38 76 VAL A O 1
ATOM 666 N N . LYS A 1 77 ? 9.658 0.764 -5.685 1.00 95.94 77 LYS A N 1
ATOM 667 C CA . LYS A 1 77 ? 10.246 1.484 -4.563 1.00 95.94 77 LYS A CA 1
ATOM 668 C C . LYS A 1 77 ? 9.625 1.083 -3.231 1.00 95.94 77 LYS A C 1
ATOM 670 O O . LYS A 1 77 ? 10.367 0.837 -2.293 1.00 95.94 77 LYS A O 1
ATOM 675 N N . PHE A 1 78 ? 8.297 0.968 -3.145 1.00 98.00 78 PHE A N 1
ATOM 676 C CA . PHE A 1 78 ? 7.607 0.620 -1.897 1.00 98.00 78 PHE A CA 1
ATOM 677 C C . PHE A 1 78 ? 7.485 -0.891 -1.661 1.00 98.00 78 PHE A C 1
ATOM 679 O O . PHE A 1 78 ? 7.753 -1.354 -0.555 1.00 98.00 78 PHE A O 1
ATOM 686 N N . PHE A 1 79 ? 7.100 -1.675 -2.671 1.00 97.75 79 PHE A N 1
ATOM 687 C CA . PHE A 1 79 ? 6.821 -3.111 -2.512 1.00 97.75 79 PHE A CA 1
ATOM 688 C C . PHE A 1 79 ? 7.969 -4.027 -2.924 1.00 97.75 79 PHE A C 1
ATOM 690 O O . PHE A 1 79 ? 7.881 -5.234 -2.690 1.00 97.75 79 PHE A O 1
ATOM 697 N N . GLY A 1 80 ? 9.007 -3.481 -3.553 1.00 95.56 80 GLY A N 1
ATOM 698 C CA . GLY A 1 80 ? 10.117 -4.260 -4.069 1.00 95.56 80 GLY A CA 1
ATOM 699 C C . GLY A 1 80 ? 9.820 -4.952 -5.398 1.00 95.56 80 GLY A C 1
ATOM 700 O O . GLY A 1 80 ? 8.698 -4.965 -5.915 1.00 95.56 80 GLY A O 1
ATOM 701 N N . ILE A 1 81 ? 10.868 -5.548 -5.957 1.00 93.31 81 ILE A N 1
ATOM 702 C CA . ILE A 1 81 ? 10.812 -6.396 -7.143 1.00 93.31 81 ILE A CA 1
ATOM 703 C C . ILE A 1 81 ? 11.965 -7.393 -7.116 1.00 93.31 81 ILE A C 1
ATOM 705 O O . ILE A 1 81 ? 13.080 -7.055 -6.725 1.00 93.31 81 ILE A O 1
ATOM 709 N N . THR A 1 82 ? 11.720 -8.602 -7.609 1.00 91.19 82 THR A N 1
ATOM 710 C CA . THR A 1 82 ? 12.784 -9.501 -8.056 1.00 91.19 82 THR A CA 1
ATOM 711 C C . THR A 1 82 ? 12.742 -9.539 -9.575 1.00 91.19 82 THR A C 1
ATOM 713 O O . THR A 1 82 ? 11.758 -9.975 -10.171 1.00 91.19 82 THR A O 1
ATOM 716 N N . PHE A 1 83 ? 13.796 -9.031 -10.196 1.00 87.06 83 PHE A N 1
ATOM 717 C CA . PHE A 1 83 ? 13.966 -8.936 -11.633 1.00 87.06 83 PHE A CA 1
ATOM 718 C C . PHE A 1 83 ? 15.055 -9.914 -12.070 1.00 87.06 83 PHE A C 1
ATOM 720 O O . PHE A 1 83 ? 16.196 -9.818 -11.626 1.00 87.06 83 PHE A O 1
ATOM 727 N N . ALA A 1 84 ? 14.687 -10.861 -12.926 1.00 84.94 84 ALA A N 1
ATOM 728 C CA . ALA A 1 84 ? 15.608 -11.820 -13.519 1.00 84.94 84 ALA A CA 1
ATOM 729 C C . ALA A 1 84 ? 15.432 -11.780 -15.040 1.00 84.94 84 ALA A C 1
ATOM 731 O O . ALA A 1 84 ? 14.360 -12.130 -15.539 1.00 84.94 84 ALA A O 1
ATOM 732 N N . LYS A 1 85 ? 16.463 -11.332 -15.761 1.00 77.00 85 LYS A N 1
ATOM 733 C CA . LYS A 1 85 ? 16.486 -11.219 -17.230 1.00 77.00 85 LYS A CA 1
ATOM 734 C C . LYS A 1 85 ? 17.686 -11.980 -17.797 1.00 77.00 85 LYS A C 1
ATOM 736 O O . LYS A 1 85 ? 18.730 -12.026 -17.157 1.00 77.00 85 LYS A O 1
ATOM 741 N N . GLY A 1 86 ? 17.539 -12.565 -18.986 1.00 64.12 86 GLY A N 1
ATOM 742 C CA . GLY A 1 86 ? 18.623 -13.243 -19.711 1.00 64.12 86 GLY A CA 1
ATOM 743 C C . GLY A 1 86 ? 18.493 -14.771 -19.801 1.00 64.12 86 GLY A C 1
ATOM 744 O O . GLY A 1 86 ? 17.577 -15.380 -19.244 1.00 64.12 86 GLY A O 1
ATOM 745 N N . SER A 1 87 ? 19.404 -15.396 -20.555 1.00 56.53 87 SER A N 1
ATOM 746 C CA . SER A 1 87 ? 19.452 -16.851 -20.771 1.00 56.53 87 SER A CA 1
ATOM 747 C C . SER A 1 87 ? 20.053 -17.586 -19.563 1.00 56.53 87 SER A C 1
ATOM 749 O O . SER A 1 87 ? 20.539 -16.959 -18.623 1.00 56.53 87 SER A O 1
ATOM 751 N N . LYS A 1 88 ? 20.033 -18.931 -19.561 1.00 57.12 88 LYS A N 1
ATOM 752 C CA . LYS A 1 88 ? 20.621 -19.749 -18.475 1.00 57.12 88 LYS A CA 1
ATOM 753 C C . LYS A 1 88 ? 22.073 -19.366 -18.148 1.00 57.12 88 LYS A C 1
ATOM 755 O O . LYS A 1 88 ? 22.433 -19.437 -16.977 1.00 57.12 88 LYS A O 1
ATOM 760 N N . ASP A 1 89 ? 22.830 -18.913 -19.144 1.00 52.84 89 ASP A N 1
ATOM 761 C CA . ASP A 1 89 ? 24.273 -18.673 -19.045 1.00 52.84 89 ASP A CA 1
ATOM 762 C C . ASP A 1 89 ? 24.641 -17.196 -18.813 1.00 52.84 89 ASP A C 1
ATOM 764 O O . ASP A 1 89 ? 25.797 -16.893 -18.535 1.00 52.84 89 ASP A O 1
ATOM 768 N N . ASN A 1 90 ? 23.676 -16.266 -18.893 1.00 57.75 90 ASN A N 1
ATOM 769 C CA . ASN A 1 90 ? 23.913 -14.839 -18.649 1.00 57.75 90 ASN A CA 1
ATOM 770 C C . ASN A 1 90 ? 22.675 -14.173 -18.017 1.00 57.75 90 ASN A C 1
ATOM 772 O O . ASN A 1 90 ? 21.930 -13.446 -18.676 1.00 57.75 90 ASN A O 1
ATOM 776 N N . LYS A 1 91 ? 22.412 -14.494 -16.740 1.00 65.62 91 LYS A N 1
ATOM 777 C CA . LYS A 1 91 ? 21.290 -13.937 -15.967 1.00 65.62 91 LYS A CA 1
ATOM 778 C C . LYS A 1 91 ? 21.681 -12.643 -15.265 1.00 65.62 91 LYS A C 1
ATOM 780 O O . LYS A 1 91 ? 22.467 -12.653 -14.319 1.00 65.62 91 LYS A O 1
ATOM 785 N N . GLU A 1 92 ? 21.022 -11.558 -15.635 1.00 70.12 92 GLU A N 1
ATOM 786 C CA . GLU A 1 92 ? 20.942 -10.357 -14.818 1.00 70.12 92 GLU A CA 1
ATOM 787 C C . GLU A 1 92 ? 19.910 -10.583 -13.713 1.00 70.12 92 GLU A C 1
ATOM 789 O O . GLU A 1 92 ? 18.702 -10.576 -13.955 1.00 70.12 92 GLU A O 1
ATOM 794 N N . ASN A 1 93 ? 20.395 -10.801 -12.491 1.00 81.06 93 A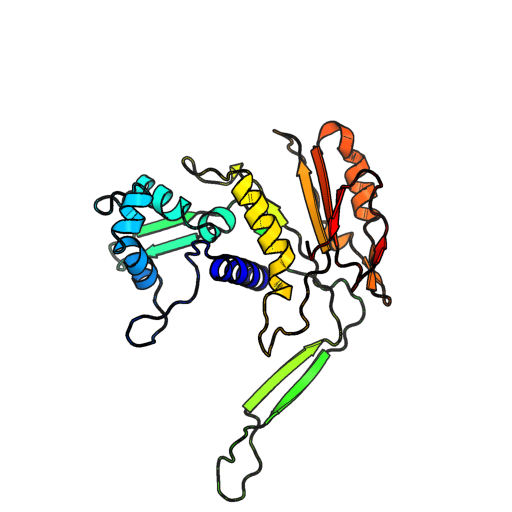SN A N 1
ATOM 795 C CA . ASN A 1 93 ? 19.555 -10.901 -11.304 1.00 81.06 93 ASN A CA 1
ATOM 796 C C . ASN A 1 93 ? 19.661 -9.608 -10.498 1.00 81.06 93 ASN A C 1
ATOM 798 O O . ASN A 1 93 ? 20.740 -9.213 -10.058 1.00 81.06 93 ASN A O 1
ATOM 802 N N . PHE A 1 94 ? 18.523 -8.973 -10.263 1.00 85.19 94 PHE A N 1
ATOM 803 C CA . PHE A 1 94 ? 18.424 -7.749 -9.492 1.00 85.19 94 PHE A CA 1
ATOM 804 C C . PHE A 1 94 ? 17.220 -7.839 -8.556 1.00 85.19 94 PHE A C 1
ATOM 806 O O . PHE A 1 94 ? 16.124 -8.194 -8.978 1.00 85.19 94 PHE A O 1
ATOM 813 N N . SER A 1 95 ? 17.409 -7.535 -7.274 1.00 90.38 95 SER A N 1
ATOM 814 C CA . SER A 1 95 ? 16.340 -7.632 -6.279 1.00 90.38 95 SER A CA 1
ATOM 815 C C . SER A 1 95 ? 16.320 -6.410 -5.370 1.00 90.38 95 SER A C 1
ATOM 817 O O . SER A 1 95 ? 17.369 -5.948 -4.918 1.00 90.38 95 SER A O 1
ATOM 819 N N . ILE A 1 96 ? 15.116 -5.916 -5.099 1.00 92.12 96 ILE A N 1
ATOM 820 C CA . ILE A 1 96 ? 14.798 -4.868 -4.130 1.00 92.12 96 ILE A CA 1
ATOM 821 C C . ILE A 1 96 ? 13.690 -5.426 -3.239 1.00 92.12 96 ILE A C 1
ATOM 823 O O . ILE A 1 96 ? 12.654 -5.841 -3.750 1.00 92.12 96 ILE A O 1
ATOM 827 N N . THR A 1 97 ? 13.878 -5.421 -1.920 1.00 90.75 97 THR A N 1
ATOM 828 C CA . THR A 1 97 ? 12.893 -5.970 -0.966 1.00 90.75 97 THR A CA 1
ATOM 829 C C . THR A 1 97 ? 11.689 -5.046 -0.744 1.00 90.75 97 THR A C 1
ATOM 831 O O . THR A 1 97 ? 10.595 -5.526 -0.459 1.00 90.75 97 THR A O 1
ATOM 834 N N . GLY A 1 98 ? 11.863 -3.733 -0.925 1.00 95.12 98 GLY A N 1
ATOM 835 C CA . GLY A 1 98 ? 10.837 -2.727 -0.646 1.00 95.12 98 GLY A CA 1
ATOM 836 C C . GLY A 1 98 ? 10.657 -2.479 0.865 1.00 95.12 98 GLY A C 1
ATOM 837 O O . GLY A 1 98 ? 10.654 -3.423 1.659 1.00 95.12 98 GLY A O 1
ATOM 838 N N . PRO A 1 99 ? 10.510 -1.224 1.308 1.00 96.25 99 PRO A N 1
ATOM 839 C CA . PRO A 1 99 ? 10.363 -0.875 2.713 1.00 96.25 99 PRO A CA 1
ATOM 840 C C . PRO A 1 99 ? 8.938 -1.053 3.249 1.00 96.25 99 PRO A C 1
ATOM 842 O O . PRO A 1 99 ? 8.776 -1.058 4.467 1.00 96.25 99 PRO A O 1
ATOM 845 N N . LEU A 1 100 ? 7.923 -1.191 2.383 1.00 97.81 100 LEU A N 1
ATOM 846 C CA . LEU A 1 100 ? 6.521 -1.364 2.769 1.00 97.81 100 LEU A CA 1
ATOM 847 C C . LEU A 1 100 ? 6.117 -2.840 2.723 1.00 97.81 100 LEU A C 1
ATOM 849 O O . LEU A 1 100 ? 5.823 -3.404 1.665 1.00 97.81 100 LEU A O 1
ATOM 853 N N . GLN A 1 101 ? 6.061 -3.456 3.899 1.00 95.88 101 GLN A N 1
ATOM 854 C CA . GLN A 1 101 ? 5.629 -4.837 4.075 1.00 95.88 101 GLN A CA 1
ATOM 855 C C . GLN A 1 101 ? 4.181 -4.873 4.556 1.00 95.88 101 GLN A C 1
ATOM 857 O O . GLN A 1 101 ? 3.796 -4.114 5.439 1.00 95.88 101 GLN A O 1
ATOM 862 N N . ILE A 1 102 ? 3.371 -5.753 3.965 1.00 97.19 102 ILE A N 1
ATOM 863 C CA . ILE A 1 102 ? 1.935 -5.873 4.244 1.00 97.19 102 ILE A CA 1
ATOM 864 C C . ILE A 1 102 ? 1.647 -7.328 4.586 1.00 97.19 102 ILE A C 1
ATOM 866 O O . ILE A 1 102 ? 2.089 -8.240 3.887 1.00 97.19 102 ILE A O 1
ATOM 870 N N . SER A 1 103 ? 0.924 -7.543 5.677 1.00 97.19 103 SER A N 1
ATOM 871 C CA . SER A 1 103 ? 0.530 -8.877 6.127 1.00 97.19 103 SER A CA 1
ATOM 872 C C . SER A 1 103 ? -0.665 -9.430 5.338 1.00 97.19 103 SER A C 1
ATOM 874 O O . SER A 1 103 ? -1.263 -8.749 4.510 1.00 97.19 103 SER A O 1
ATOM 876 N N . TYR A 1 104 ? -1.047 -10.680 5.601 1.00 95.88 104 TYR A N 1
ATOM 877 C CA . TYR A 1 104 ? -2.330 -11.201 5.130 1.00 95.88 104 TYR A CA 1
ATOM 878 C C . TYR A 1 104 ? -3.483 -10.537 5.889 1.00 95.88 104 TYR A C 1
ATOM 880 O O . TYR A 1 104 ? -3.420 -10.368 7.110 1.00 95.88 104 TYR A O 1
ATOM 888 N N . GLY A 1 105 ? -4.549 -10.224 5.159 1.00 95.00 105 GLY A N 1
ATOM 889 C CA . GLY A 1 105 ? -5.790 -9.704 5.711 1.00 95.00 105 GLY A CA 1
ATOM 890 C C . GLY A 1 105 ? -6.591 -10.810 6.385 1.00 95.00 105 GLY A C 1
ATOM 891 O O . GLY A 1 105 ? -6.905 -11.828 5.751 1.00 95.00 105 GLY A O 1
ATOM 892 N N . VAL A 1 106 ? -6.950 -10.588 7.647 1.00 93.88 106 VAL A N 1
ATOM 893 C CA . VAL A 1 106 ? -7.759 -11.499 8.469 1.00 93.88 106 VAL A CA 1
ATOM 894 C C . VAL A 1 106 ? -9.162 -10.924 8.590 1.00 93.88 106 VAL A C 1
ATOM 896 O O . VAL A 1 106 ? -9.298 -9.737 8.867 1.00 93.88 106 VAL A O 1
ATOM 899 N N . ASN A 1 107 ? -10.195 -11.744 8.378 1.00 93.25 107 ASN A N 1
ATOM 900 C CA . ASN A 1 107 ? -11.564 -11.307 8.636 1.00 93.25 107 ASN A CA 1
ATOM 901 C C . ASN A 1 107 ? -11.759 -11.129 10.152 1.00 93.25 107 ASN A C 1
ATOM 903 O O . ASN A 1 107 ? -11.537 -12.076 10.907 1.00 93.25 107 ASN A O 1
ATOM 907 N N . ARG A 1 108 ? -12.128 -9.923 10.586 1.00 93.69 108 ARG A N 1
ATOM 908 C CA . ARG A 1 108 ? -12.404 -9.578 11.991 1.00 93.69 108 ARG A CA 1
ATOM 909 C C . ARG A 1 108 ? -13.894 -9.435 12.293 1.00 93.69 108 ARG A C 1
ATOM 911 O O . ARG A 1 108 ? -14.245 -9.187 13.437 1.00 93.69 108 ARG A O 1
ATOM 918 N N . PHE A 1 109 ? -14.744 -9.660 11.292 1.00 90.56 109 PHE A N 1
ATOM 919 C CA . PHE A 1 109 ? -16.185 -9.784 11.460 1.00 90.56 109 PHE A CA 1
ATOM 920 C C . PHE A 1 109 ? -16.549 -11.252 11.711 1.00 90.56 109 PHE A C 1
ATOM 922 O O . PHE A 1 109 ? -16.321 -12.113 10.857 1.00 90.56 109 PHE A O 1
ATOM 929 N N . ASN A 1 110 ? -17.087 -11.546 12.898 1.00 75.75 110 ASN A N 1
ATOM 930 C CA . ASN A 1 110 ? -17.270 -12.918 13.393 1.00 75.75 110 ASN A CA 1
ATOM 931 C C . ASN A 1 110 ? -18.466 -13.672 12.781 1.00 75.75 110 ASN A C 1
ATOM 933 O O . ASN A 1 110 ? -18.661 -14.849 13.084 1.00 75.75 110 ASN A O 1
ATOM 937 N N . LYS A 1 111 ? -19.244 -13.044 11.891 1.00 75.50 111 LYS A N 1
ATOM 938 C CA . LYS A 1 111 ? -20.252 -13.733 11.075 1.00 75.50 111 LYS A CA 1
ATOM 939 C C . LYS A 1 111 ? -19.687 -14.003 9.688 1.00 75.50 111 LYS A C 1
ATOM 941 O O . LYS A 1 111 ? -19.241 -13.091 8.999 1.00 75.50 111 LYS A O 1
ATOM 946 N N . ASN A 1 112 ? -19.719 -15.261 9.263 1.00 67.19 112 ASN A N 1
ATOM 947 C CA . ASN A 1 112 ? -19.338 -15.639 7.910 1.00 67.19 112 ASN A CA 1
ATOM 948 C C . ASN A 1 112 ? -20.493 -16.388 7.254 1.00 67.19 112 ASN A C 1
ATOM 950 O O . ASN A 1 112 ? -20.776 -17.529 7.611 1.00 67.19 112 ASN A O 1
ATOM 9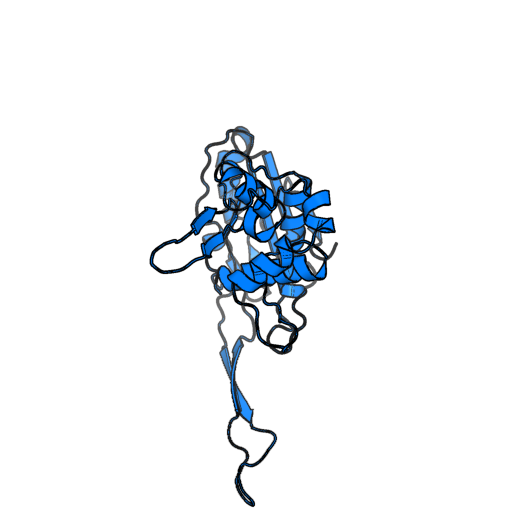54 N N . THR A 1 113 ? -21.131 -15.739 6.287 1.00 72.19 113 THR A N 1
ATOM 955 C CA . THR A 1 113 ? -22.202 -16.333 5.485 1.00 72.19 113 THR A CA 1
ATOM 956 C C . THR A 1 113 ? -21.762 -16.312 4.022 1.00 72.19 113 THR A C 1
ATOM 958 O O . THR A 1 113 ? -22.158 -15.408 3.276 1.00 72.19 113 THR A O 1
ATOM 961 N N . PRO A 1 114 ? -20.870 -17.236 3.613 1.00 76.81 114 PRO A N 1
ATOM 962 C CA . PRO A 1 114 ? -20.537 -17.396 2.210 1.00 76.81 114 PRO A CA 1
ATOM 963 C C . PRO A 1 114 ? -21.749 -17.968 1.474 1.00 76.81 114 PRO A C 1
ATOM 965 O O . PRO A 1 114 ? -22.426 -18.866 1.976 1.00 76.81 114 PRO A O 1
ATOM 968 N N . PHE A 1 115 ? -21.999 -17.487 0.266 1.00 76.44 115 PHE A N 1
ATOM 969 C CA . PHE A 1 115 ? -22.939 -18.094 -0.664 1.00 76.44 115 PHE A CA 1
ATOM 970 C C . PHE A 1 115 ? -22.260 -18.297 -2.014 1.00 76.44 115 PHE A C 1
ATOM 972 O O . PHE A 1 115 ? -21.362 -17.548 -2.410 1.00 76.44 115 PHE A O 1
ATOM 979 N N . VAL A 1 116 ? -22.657 -19.369 -2.690 1.00 78.00 116 VAL A N 1
ATOM 980 C CA . VAL A 1 116 ? -22.113 -19.768 -3.985 1.00 78.00 116 VAL A CA 1
ATOM 981 C C . VAL A 1 116 ? -23.170 -19.469 -5.035 1.00 78.00 116 VAL A C 1
ATOM 983 O O . VAL A 1 116 ? -24.280 -19.984 -4.955 1.00 78.00 116 VAL A O 1
ATOM 986 N N . ASN A 1 117 ? -22.817 -18.638 -6.007 1.00 74.81 117 ASN A N 1
ATOM 987 C CA . ASN A 1 117 ? -23.618 -18.381 -7.191 1.00 74.81 117 ASN A CA 1
ATOM 988 C C . ASN A 1 117 ? -23.071 -19.215 -8.346 1.00 74.81 117 ASN A C 1
ATOM 990 O O . ASN A 1 117 ? -21.894 -19.099 -8.697 1.00 74.81 117 ASN A O 1
ATOM 994 N N . GLU A 1 118 ? -23.925 -20.017 -8.968 1.00 76.56 118 GLU A N 1
ATOM 995 C CA . GLU A 1 118 ? -23.600 -20.674 -10.230 1.00 76.56 118 GLU A CA 1
ATOM 996 C C . GLU A 1 118 ? -23.886 -19.708 -11.383 1.00 76.56 118 GLU A C 1
ATOM 998 O O . GLU A 1 118 ? -24.989 -19.177 -11.520 1.00 76.56 118 GLU A O 1
ATOM 1003 N N . ILE A 1 119 ? -22.880 -19.450 -12.213 1.00 74.25 119 ILE A N 1
ATOM 1004 C CA . ILE A 1 119 ? -23.017 -18.625 -13.411 1.00 74.25 119 ILE A CA 1
ATOM 1005 C C . ILE A 1 119 ? -23.303 -19.573 -14.565 1.00 74.25 119 ILE A C 1
ATOM 1007 O O . ILE A 1 119 ? -22.430 -20.338 -14.968 1.00 74.25 119 ILE A O 1
ATOM 1011 N N . LEU A 1 120 ? -24.515 -19.531 -15.110 1.00 73.94 120 LEU A N 1
ATOM 1012 C CA . LEU A 1 120 ? -24.879 -20.310 -16.292 1.00 73.94 120 LEU A CA 1
ATOM 1013 C C . LEU A 1 120 ? -24.322 -19.659 -17.565 1.00 73.94 120 LEU A C 1
ATOM 1015 O O . LEU A 1 120 ? -24.239 -18.435 -17.676 1.00 73.94 120 LEU A O 1
ATOM 1019 N N . SER A 1 121 ? -23.931 -20.483 -18.535 1.00 73.31 121 SER A N 1
ATOM 1020 C CA . SER A 1 121 ? -23.530 -20.017 -19.861 1.00 73.31 121 SER A CA 1
ATOM 1021 C C . SER A 1 121 ? -24.720 -19.358 -20.564 1.00 73.31 121 SER A C 1
ATOM 1023 O O . SER A 1 121 ? -25.795 -19.958 -20.612 1.00 73.31 121 SER A O 1
ATOM 1025 N N . PRO A 1 122 ? -24.549 -18.173 -21.176 1.00 67.12 122 PRO A N 1
ATOM 1026 C CA . PRO A 1 122 ? -25.610 -17.545 -21.961 1.00 67.12 122 PRO A CA 1
ATOM 1027 C C . PRO A 1 122 ? -25.912 -18.299 -23.268 1.00 67.12 122 PRO A C 1
ATOM 1029 O O . PRO A 1 122 ? -26.929 -18.033 -23.902 1.00 67.12 122 PRO A O 1
ATOM 1032 N N . TYR A 1 123 ? -25.049 -19.237 -23.672 1.00 73.38 123 TYR A N 1
ATOM 1033 C CA . TYR A 1 123 ? -25.204 -20.036 -24.885 1.00 73.38 123 TYR A CA 1
ATOM 1034 C C . TYR A 1 123 ? -25.325 -21.518 -24.540 1.00 73.38 123 TYR A C 1
ATOM 1036 O O . TYR A 1 123 ? -24.545 -22.043 -23.737 1.00 73.38 123 TYR A O 1
ATOM 1044 N N . SER A 1 124 ? -26.280 -22.196 -25.178 1.00 67.44 124 SER A N 1
ATOM 1045 C CA . SER A 1 124 ? -26.354 -23.653 -25.138 1.00 67.44 124 SER A CA 1
ATOM 1046 C C . SER A 1 124 ? -25.274 -24.262 -26.030 1.00 67.44 124 SER A C 1
ATOM 1048 O O . SER A 1 124 ? -24.954 -23.732 -27.093 1.00 67.44 124 SER A O 1
ATOM 1050 N N . THR A 1 125 ? -24.689 -25.374 -25.593 1.00 64.12 125 THR A N 1
ATOM 1051 C CA . THR A 1 125 ? -23.642 -26.080 -26.343 1.00 64.12 125 THR A CA 1
ATOM 1052 C C . THR A 1 125 ? -24.203 -27.027 -27.410 1.00 64.12 125 THR A C 1
ATOM 1054 O O . THR A 1 125 ? -23.427 -27.520 -28.229 1.00 64.12 125 THR A O 1
ATOM 1057 N N . LYS A 1 126 ? -25.525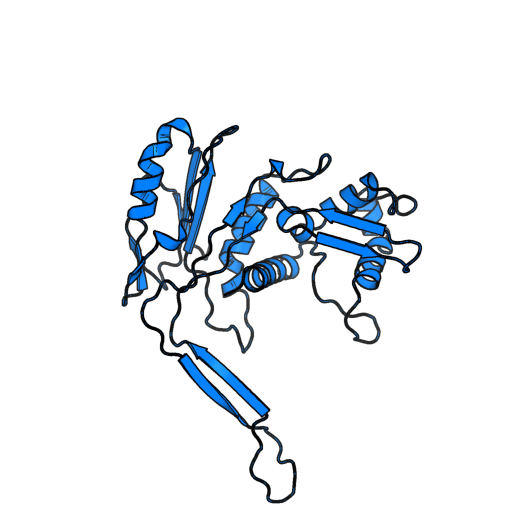 -27.280 -27.433 1.00 67.31 126 LYS A N 1
ATOM 1058 C CA . LYS A 1 126 ? -26.232 -28.099 -28.440 1.00 67.31 126 LYS A CA 1
ATOM 1059 C C . LYS A 1 126 ? -27.677 -27.614 -28.623 1.00 67.31 126 LYS A C 1
ATOM 1061 O O . LYS A 1 126 ? -28.257 -27.088 -27.677 1.00 67.31 126 LYS A O 1
ATOM 1066 N N . GLU A 1 127 ? -28.276 -27.845 -29.794 1.00 55.84 127 GLU A N 1
ATOM 1067 C CA . GLU A 1 127 ? -29.738 -27.747 -29.950 1.00 55.84 127 GLU A CA 1
ATOM 1068 C C . GLU A 1 127 ? -30.396 -28.690 -28.918 1.00 55.84 127 GLU A C 1
ATOM 1070 O O . GLU A 1 127 ? -29.999 -29.848 -28.798 1.00 55.84 127 GLU A O 1
ATOM 1075 N N . ASP A 1 128 ? -31.301 -28.152 -28.094 1.00 59.09 128 ASP A N 1
ATOM 1076 C CA . ASP A 1 128 ? -31.990 -28.798 -26.956 1.00 59.09 128 ASP A CA 1
ATOM 1077 C C . ASP A 1 128 ? -31.186 -29.126 -25.675 1.00 59.09 128 ASP A C 1
ATOM 1079 O O . ASP A 1 128 ? -31.705 -29.793 -24.776 1.00 59.09 128 ASP A O 1
ATOM 1083 N N . ALA A 1 129 ? -29.958 -28.623 -25.496 1.00 61.78 129 ALA A N 1
ATOM 1084 C CA . ALA A 1 129 ? -29.259 -28.755 -24.206 1.00 61.78 129 ALA A CA 1
ATOM 1085 C C . ALA A 1 129 ? -29.590 -27.603 -23.234 1.00 61.78 129 ALA A C 1
ATOM 1087 O O . ALA A 1 129 ? -29.626 -26.436 -23.632 1.00 61.78 129 ALA A O 1
ATOM 1088 N N . GLN A 1 130 ? -29.771 -27.912 -21.940 1.00 60.41 130 GLN A N 1
ATOM 1089 C CA . GLN A 1 130 ? -29.792 -26.883 -20.893 1.00 60.41 130 GLN A CA 1
ATOM 1090 C C . GLN A 1 130 ? -28.455 -26.131 -20.855 1.00 60.41 130 GLN A C 1
ATOM 1092 O O . GLN A 1 130 ? -27.394 -26.710 -21.107 1.00 60.41 130 GLN A O 1
ATOM 1097 N N . ALA A 1 131 ? -28.513 -24.835 -20.539 1.00 61.59 131 ALA A N 1
ATOM 1098 C CA . ALA A 1 131 ? -27.330 -24.002 -20.372 1.00 61.59 131 ALA A CA 1
ATOM 1099 C C . ALA A 1 131 ? -26.363 -24.640 -19.359 1.00 61.59 131 ALA A C 1
ATOM 1101 O O . ALA A 1 131 ? -26.738 -24.945 -18.230 1.00 61.59 131 ALA A O 1
ATOM 1102 N N . THR A 1 132 ? -25.113 -24.854 -19.765 1.00 66.88 132 THR A N 1
ATOM 1103 C CA . THR A 1 132 ? -24.069 -25.426 -18.905 1.00 66.88 132 THR A CA 1
ATOM 1104 C C . THR A 1 132 ? -23.511 -24.364 -17.959 1.00 66.88 132 THR A C 1
ATOM 1106 O O . THR A 1 132 ? -23.345 -23.217 -18.373 1.00 66.88 132 THR A O 1
ATOM 1109 N N . THR A 1 133 ? -23.150 -24.722 -16.726 1.00 62.47 133 THR A N 1
ATOM 1110 C CA . THR A 1 133 ? -22.478 -23.805 -15.788 1.00 62.47 133 THR A CA 1
ATOM 1111 C C . THR A 1 133 ? -21.141 -23.321 -16.368 1.00 62.47 133 THR A C 1
ATOM 1113 O O . THR A 1 133 ? -20.251 -24.116 -16.659 1.00 62.47 133 THR A O 1
ATOM 1116 N N . LEU A 1 134 ? -21.016 -22.005 -16.561 1.00 63.69 134 LEU A N 1
ATOM 1117 C CA . LEU A 1 134 ? -19.831 -21.297 -17.055 1.00 63.69 134 LEU A CA 1
ATOM 1118 C C . LEU A 1 134 ? -18.765 -21.137 -15.958 1.00 63.69 134 LEU A C 1
ATOM 1120 O O . LEU A 1 134 ? -17.572 -21.087 -16.247 1.00 63.69 134 LEU A O 1
ATOM 1124 N N . GLY A 1 135 ? -19.191 -21.063 -14.697 1.00 70.94 135 GLY A N 1
ATOM 1125 C CA . GLY A 1 135 ? -18.314 -20.994 -13.532 1.00 70.94 135 GLY A CA 1
ATOM 1126 C C . GLY A 1 135 ? -19.091 -20.778 -12.235 1.00 70.94 135 GLY A C 1
ATOM 1127 O O . GLY A 1 135 ? -20.290 -20.527 -12.265 1.00 70.94 135 GLY A O 1
ATOM 1128 N N . ASN A 1 136 ? -18.393 -20.846 -11.100 1.00 73.75 136 ASN A N 1
ATOM 1129 C CA . ASN A 1 136 ? -18.962 -20.576 -9.779 1.00 73.75 136 ASN A CA 1
ATOM 1130 C C . ASN A 1 136 ? -18.323 -19.319 -9.184 1.00 73.75 136 ASN A C 1
ATOM 1132 O O . ASN A 1 136 ? -17.106 -19.141 -9.257 1.00 73.75 136 ASN A O 1
ATOM 1136 N N . GLU A 1 137 ? -19.132 -18.473 -8.557 1.00 75.94 137 GLU A N 1
ATOM 1137 C CA . GLU A 1 137 ? -18.684 -17.309 -7.800 1.00 75.94 137 GLU A CA 1
ATOM 1138 C C . GLU A 1 137 ? -19.027 -17.502 -6.321 1.00 75.94 137 GLU A C 1
ATOM 1140 O O . GLU A 1 137 ? -20.177 -17.743 -5.970 1.00 75.94 137 GLU A O 1
ATOM 1145 N N . VAL A 1 138 ? -18.035 -17.381 -5.437 1.00 74.69 138 VAL A N 1
ATOM 1146 C CA . VAL A 1 138 ? -18.264 -17.372 -3.985 1.00 74.69 138 VAL A CA 1
ATOM 1147 C C . VAL A 1 138 ? -18.259 -15.928 -3.508 1.00 74.69 138 VAL A C 1
ATOM 1149 O O . VAL A 1 138 ? -17.250 -15.233 -3.660 1.00 74.69 138 VAL A O 1
ATOM 1152 N N . LYS A 1 139 ? -19.364 -15.483 -2.911 1.00 74.06 139 LYS A N 1
ATOM 1153 C CA . LYS A 1 139 ? -19.478 -14.168 -2.276 1.00 74.06 139 LYS A CA 1
ATOM 1154 C C . LYS A 1 139 ? -19.714 -14.323 -0.781 1.00 74.06 139 LYS A C 1
ATOM 1156 O O . LYS A 1 139 ? -20.384 -15.249 -0.342 1.00 74.06 139 LYS A O 1
ATOM 1161 N N . ASN A 1 140 ? -19.175 -13.390 -0.008 1.00 76.81 140 ASN A N 1
ATOM 1162 C CA . ASN A 1 140 ? -19.550 -13.211 1.390 1.00 76.81 140 ASN A CA 1
ATOM 1163 C C . ASN A 1 140 ? -20.544 -12.058 1.470 1.00 76.81 140 ASN A C 1
ATOM 1165 O O . ASN A 1 140 ? -20.348 -11.055 0.787 1.00 76.81 140 ASN A O 1
ATOM 1169 N N . LEU A 1 141 ? -21.570 -12.188 2.315 1.00 82.06 141 LEU A N 1
ATOM 1170 C CA . LEU A 1 141 ? -22.507 -11.088 2.566 1.00 82.06 141 LEU A CA 1
ATOM 1171 C C . LEU A 1 141 ? -21.803 -9.868 3.173 1.00 82.06 141 LEU A C 1
ATOM 1173 O O . LEU A 1 141 ? -22.019 -8.754 2.718 1.00 82.06 141 LEU A O 1
ATOM 1177 N N . LEU A 1 142 ? -20.941 -10.092 4.169 1.00 87.12 142 LEU A N 1
ATOM 1178 C CA . LEU A 1 142 ? -20.163 -9.044 4.825 1.00 87.12 142 LEU A CA 1
ATOM 1179 C C . LEU A 1 142 ? -18.865 -9.632 5.382 1.00 87.12 142 LEU A C 1
ATOM 1181 O O . LEU A 1 142 ? -18.831 -10.767 5.866 1.00 87.12 142 LEU A O 1
ATOM 1185 N N . SER A 1 143 ? -17.760 -8.903 5.263 1.00 90.62 143 SER A N 1
ATOM 1186 C CA . SER A 1 143 ? -16.460 -9.310 5.806 1.00 90.62 143 SER A CA 1
ATOM 1187 C C . SER A 1 143 ? -15.560 -8.096 5.990 1.00 90.62 143 SER A C 1
ATOM 1189 O O . SER A 1 143 ? -15.379 -7.320 5.057 1.00 90.62 143 SER A O 1
ATOM 1191 N N . TYR A 1 144 ? -14.911 -7.999 7.148 1.00 93.69 144 TYR A N 1
ATOM 1192 C CA . TYR A 1 144 ? -13.957 -6.934 7.457 1.00 93.69 144 TYR A CA 1
ATOM 1193 C C . TYR A 1 144 ? -12.545 -7.502 7.470 1.00 93.69 144 TYR A C 1
ATOM 1195 O O . TYR A 1 144 ? -12.079 -8.034 8.478 1.00 93.69 144 TYR A O 1
ATOM 1203 N N . TYR A 1 145 ? -11.851 -7.424 6.334 1.00 94.75 145 TYR A N 1
ATOM 1204 C CA . TYR A 1 145 ? -10.460 -7.863 6.246 1.00 94.75 145 TYR A CA 1
ATOM 1205 C C . TYR A 1 145 ? -9.513 -6.786 6.777 1.00 94.75 145 TYR A C 1
ATOM 1207 O O . TYR A 1 145 ? -9.301 -5.767 6.125 1.00 94.75 145 TYR A O 1
ATOM 1215 N N . VAL A 1 146 ? -8.885 -7.052 7.922 1.00 96.62 146 VAL A N 1
ATOM 1216 C CA . VAL A 1 146 ? -7.913 -6.148 8.550 1.00 96.62 146 VAL A CA 1
ATOM 1217 C C . VAL A 1 146 ? -6.493 -6.608 8.234 1.00 96.62 146 VAL A C 1
ATOM 1219 O O . VAL A 1 146 ? -6.146 -7.779 8.425 1.00 96.62 146 VAL A O 1
ATOM 1222 N N . TYR A 1 147 ? -5.674 -5.676 7.752 1.00 97.75 147 TYR A N 1
ATOM 1223 C CA . TYR A 1 147 ? -4.268 -5.871 7.409 1.00 97.75 147 TYR A CA 1
ATOM 1224 C C . TYR A 1 147 ? -3.397 -5.047 8.358 1.00 97.75 147 TYR A C 1
ATOM 1226 O O . TYR A 1 147 ? -3.736 -3.913 8.674 1.00 97.75 147 TYR A O 1
ATOM 1234 N N . ASP A 1 148 ? -2.244 -5.585 8.745 1.00 97.38 148 ASP A N 1
ATOM 1235 C CA . ASP A 1 148 ? -1.129 -4.766 9.236 1.00 97.38 148 ASP A CA 1
ATOM 1236 C C . ASP A 1 148 ? -0.186 -4.430 8.087 1.00 97.38 148 ASP A C 1
ATOM 1238 O O . ASP A 1 148 ? 0.028 -5.271 7.199 1.00 97.38 148 ASP A O 1
ATOM 1242 N N . PHE A 1 149 ? 0.445 -3.264 8.171 1.00 97.12 149 PHE A N 1
ATOM 1243 C CA . PHE A 1 149 ? 1.567 -2.884 7.329 1.00 97.12 149 PHE A CA 1
ATOM 1244 C C . PHE A 1 149 ? 2.674 -2.227 8.158 1.00 97.12 149 PHE A C 1
ATOM 1246 O O . PHE A 1 149 ? 2.424 -1.679 9.228 1.00 97.12 149 PHE A O 1
ATOM 1253 N N . VAL A 1 150 ? 3.901 -2.291 7.649 1.00 96.31 150 VAL A N 1
ATOM 1254 C CA . VAL A 1 150 ? 5.074 -1.614 8.210 1.00 96.31 150 VAL A CA 1
ATOM 1255 C C . VAL A 1 150 ? 5.802 -0.930 7.067 1.00 96.31 150 VAL A C 1
ATOM 1257 O O . VAL A 1 150 ? 6.165 -1.590 6.094 1.00 96.31 150 VAL A O 1
ATOM 1260 N N . LEU A 1 151 ? 6.024 0.377 7.197 1.00 96.00 151 LEU A N 1
ATOM 1261 C CA . LEU A 1 151 ? 6.889 1.152 6.315 1.00 96.00 151 LEU A CA 1
ATOM 1262 C C . LEU A 1 151 ? 8.186 1.469 7.061 1.00 96.00 151 LEU A C 1
ATOM 1264 O O . LEU A 1 151 ? 8.184 2.299 7.962 1.00 96.00 151 LEU A O 1
ATOM 1268 N N . ASN A 1 152 ? 9.289 0.825 6.680 1.00 94.12 152 ASN A N 1
ATOM 1269 C CA . ASN A 1 152 ? 10.615 1.138 7.214 1.00 94.12 152 ASN A CA 1
ATOM 1270 C C . ASN A 1 152 ? 11.555 1.570 6.077 1.00 94.12 152 ASN A C 1
ATOM 1272 O O . ASN A 1 152 ? 12.141 0.698 5.427 1.00 94.12 152 ASN A O 1
ATOM 1276 N N . PRO A 1 153 ? 11.723 2.885 5.833 1.00 91.69 153 PRO A N 1
ATOM 1277 C CA . PRO A 1 153 ? 12.571 3.400 4.758 1.00 91.69 153 PRO A CA 1
ATOM 1278 C C . PRO A 1 153 ? 14.021 2.897 4.792 1.00 91.69 153 PRO A C 1
ATOM 1280 O O . PRO A 1 153 ? 14.634 2.797 3.734 1.00 91.69 153 PRO A O 1
ATOM 1283 N N . MET A 1 154 ? 14.548 2.499 5.959 1.00 89.88 154 MET A N 1
ATOM 1284 C CA . MET A 1 154 ? 15.909 1.953 6.099 1.00 89.88 154 MET A CA 1
ATOM 1285 C C . MET A 1 154 ? 16.108 0.605 5.393 1.00 89.88 154 MET A C 1
ATOM 1287 O O . MET A 1 154 ? 17.240 0.190 5.170 1.00 89.88 154 MET A O 1
ATOM 1291 N N . ASN A 1 155 ? 15.025 -0.079 5.015 1.00 91.94 155 ASN A N 1
ATOM 1292 C CA . ASN A 1 155 ? 15.092 -1.313 4.229 1.00 91.94 155 ASN A CA 1
ATOM 1293 C C . ASN A 1 155 ? 15.326 -1.063 2.728 1.00 91.94 155 ASN A C 1
ATOM 1295 O O . ASN A 1 155 ? 15.402 -2.020 1.950 1.00 91.94 155 ASN A O 1
ATOM 1299 N N . LEU A 1 156 ? 15.398 0.199 2.290 1.00 92.44 156 LEU A N 1
ATOM 1300 C CA . LEU A 1 156 ? 15.772 0.524 0.920 1.00 92.44 156 LEU A CA 1
ATOM 1301 C C . LEU A 1 156 ? 17.274 0.319 0.686 1.00 92.44 156 LEU A C 1
ATOM 1303 O O . LEU A 1 156 ? 18.084 0.603 1.566 1.00 92.44 156 LEU A O 1
ATOM 1307 N N . PRO A 1 157 ? 17.673 -0.135 -0.514 1.00 90.44 157 PRO A N 1
ATOM 1308 C CA . PRO A 1 157 ? 19.076 -0.145 -0.899 1.00 90.44 157 PRO A CA 1
ATOM 1309 C C . PRO A 1 157 ? 19.674 1.266 -0.881 1.00 90.44 157 PRO A C 1
ATOM 1311 O O . PRO A 1 157 ? 19.005 2.236 -1.239 1.00 90.44 157 PRO A O 1
ATOM 1314 N N . GLU A 1 158 ? 20.969 1.360 -0.580 1.00 89.00 158 GLU A N 1
ATOM 1315 C CA . GLU A 1 158 ? 21.730 2.601 -0.732 1.00 89.00 158 GLU A CA 1
ATOM 1316 C C . GLU A 1 158 ? 21.557 3.189 -2.146 1.00 89.00 158 GLU A C 1
ATOM 1318 O O . GLU A 1 158 ? 21.606 2.458 -3.149 1.00 89.00 158 GLU A O 1
ATOM 1323 N N . GLY A 1 159 ? 21.337 4.506 -2.204 1.00 86.06 159 GLY A N 1
ATOM 1324 C CA . GLY A 1 159 ? 21.029 5.253 -3.428 1.00 86.06 159 GLY A CA 1
ATOM 1325 C C . GLY A 1 159 ? 19.532 5.383 -3.739 1.00 86.06 159 GLY A C 1
ATOM 1326 O O . GLY A 1 159 ? 19.176 6.054 -4.706 1.00 86.06 159 GLY A O 1
ATOM 1327 N N . MET A 1 160 ? 18.651 4.776 -2.936 1.00 91.38 160 MET A N 1
ATOM 1328 C CA . MET A 1 160 ? 17.199 4.976 -2.996 1.00 91.38 160 MET A CA 1
ATOM 1329 C C . MET A 1 160 ? 16.687 5.649 -1.724 1.00 91.38 160 MET A C 1
ATOM 1331 O O . MET A 1 160 ? 17.164 5.379 -0.628 1.00 91.38 160 MET A O 1
ATOM 1335 N N . ASN A 1 161 ? 15.675 6.500 -1.863 1.00 91.00 161 ASN A N 1
ATOM 1336 C CA . ASN A 1 161 ? 15.082 7.242 -0.754 1.00 91.00 161 ASN A CA 1
ATOM 1337 C C . ASN A 1 161 ? 13.601 7.494 -1.017 1.00 91.00 161 ASN A C 1
ATOM 1339 O O . ASN A 1 161 ? 13.251 7.863 -2.128 1.00 91.00 161 ASN A O 1
ATOM 1343 N N . ILE A 1 162 ? 12.734 7.359 -0.018 1.00 93.38 162 ILE A N 1
ATOM 1344 C CA . ILE A 1 162 ? 11.328 7.775 -0.125 1.00 93.38 162 ILE A CA 1
ATOM 1345 C C . ILE A 1 162 ? 11.194 9.213 0.368 1.00 93.38 162 ILE A C 1
ATOM 1347 O O . ILE A 1 162 ? 11.703 9.568 1.427 1.00 93.38 162 ILE A O 1
ATOM 1351 N N . THR A 1 163 ? 10.503 10.036 -0.410 1.00 94.56 163 THR A N 1
ATOM 1352 C CA . THR A 1 163 ? 10.154 11.410 -0.042 1.00 94.56 163 THR A CA 1
ATOM 1353 C C . THR A 1 163 ? 8.837 11.446 0.729 1.00 94.56 163 THR A C 1
ATOM 1355 O O . THR A 1 163 ? 7.989 10.569 0.572 1.00 94.56 163 THR A O 1
ATOM 1358 N N . HIS A 1 164 ? 8.617 12.502 1.513 1.00 94.19 164 HIS A N 1
ATOM 1359 C CA . HIS A 1 164 ? 7.357 12.694 2.235 1.00 94.19 164 HIS A CA 1
ATOM 1360 C C . HIS A 1 164 ? 6.133 12.682 1.296 1.00 94.19 164 HIS A C 1
ATOM 1362 O O . HIS A 1 164 ? 5.165 11.975 1.548 1.00 94.19 164 HIS A O 1
ATOM 1368 N N . ASN A 1 165 ? 6.213 13.354 0.143 1.00 96.81 165 ASN A N 1
ATOM 1369 C CA . ASN A 1 165 ? 5.128 13.373 -0.846 1.00 96.81 165 ASN A CA 1
ATOM 1370 C C . ASN A 1 165 ? 4.800 11.980 -1.425 1.00 96.81 165 ASN A C 1
ATOM 1372 O O . ASN A 1 165 ? 3.657 11.691 -1.780 1.00 96.81 165 ASN A O 1
ATOM 1376 N N . GLU A 1 166 ? 5.794 11.098 -1.532 1.00 96.81 166 GLU A N 1
ATOM 1377 C CA . GLU A 1 166 ? 5.565 9.710 -1.937 1.00 96.81 166 GLU A CA 1
ATOM 1378 C C . GLU A 1 166 ? 4.899 8.891 -0.826 1.00 96.81 166 GLU A C 1
ATOM 1380 O O . GLU A 1 166 ? 4.070 8.038 -1.138 1.00 96.81 166 GLU A O 1
ATOM 1385 N N . VAL A 1 167 ? 5.211 9.160 0.450 1.00 96.69 167 VAL A N 1
ATOM 1386 C CA . VAL A 1 167 ? 4.485 8.570 1.590 1.00 96.69 167 VAL A CA 1
ATOM 13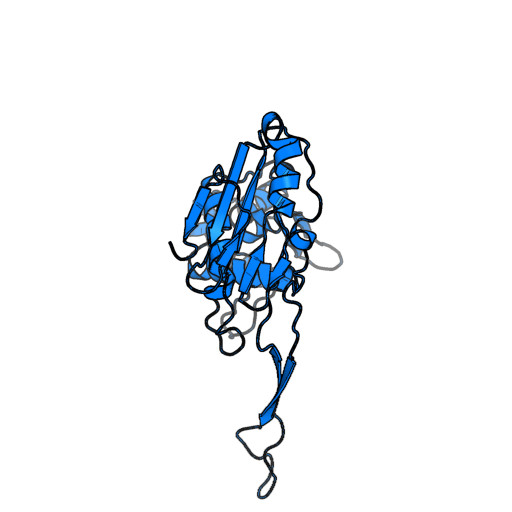87 C C . VAL A 1 167 ? 3.024 8.998 1.559 1.00 96.69 167 VAL A C 1
ATOM 1389 O O . VAL A 1 167 ? 2.156 8.134 1.628 1.00 96.69 167 VAL A O 1
ATOM 1392 N N . GLU A 1 168 ? 2.739 10.285 1.360 1.00 96.19 168 GLU A N 1
ATOM 1393 C CA . GLU A 1 168 ? 1.362 10.784 1.261 1.00 96.19 168 GLU A CA 1
ATOM 1394 C C . GLU A 1 168 ? 0.623 10.203 0.048 1.00 96.19 168 GLU A C 1
ATOM 1396 O O . GLU A 1 168 ? -0.508 9.736 0.174 1.00 96.19 168 GLU A O 1
ATOM 1401 N N . THR A 1 169 ? 1.293 10.097 -1.107 1.00 97.25 169 THR A N 1
ATOM 1402 C CA . THR A 1 169 ? 0.740 9.400 -2.283 1.00 97.25 169 THR A CA 1
ATOM 1403 C C . THR A 1 169 ? 0.403 7.938 -1.958 1.00 97.25 169 THR A C 1
ATOM 1405 O O . THR A 1 169 ? -0.632 7.425 -2.384 1.00 97.25 169 THR A O 1
ATOM 1408 N N . MET A 1 170 ? 1.267 7.241 -1.213 1.00 97.56 170 MET A N 1
ATOM 1409 C CA . MET A 1 170 ? 1.042 5.846 -0.832 1.00 97.56 170 MET A CA 1
ATOM 1410 C C . MET A 1 170 ? -0.079 5.708 0.205 1.00 97.56 170 MET A C 1
ATOM 1412 O O . MET A 1 170 ? -0.915 4.818 0.062 1.00 97.56 170 MET A O 1
ATOM 1416 N N . LYS A 1 171 ? -0.142 6.597 1.205 1.00 96.19 171 LYS A N 1
ATOM 1417 C CA . LYS A 1 171 ? -1.246 6.676 2.172 1.00 96.19 171 LYS A CA 1
ATOM 1418 C C . LYS A 1 171 ? -2.571 6.880 1.452 1.00 96.19 171 LYS A C 1
ATOM 1420 O O . LYS A 1 171 ? -3.509 6.127 1.695 1.00 96.19 171 LYS A O 1
ATOM 1425 N N . GLU A 1 172 ? -2.630 7.816 0.507 1.00 96.12 172 GLU A N 1
ATOM 1426 C CA . GLU A 1 172 ? -3.822 8.037 -0.306 1.00 96.12 172 GLU A CA 1
ATOM 1427 C C . GLU A 1 172 ? -4.205 6.794 -1.119 1.00 96.12 172 GLU A C 1
ATOM 1429 O O . GLU A 1 172 ? -5.370 6.391 -1.121 1.00 96.12 172 GLU A O 1
ATOM 1434 N N . ALA A 1 173 ? -3.236 6.153 -1.772 1.00 96.88 173 ALA A N 1
ATOM 1435 C CA . ALA A 1 173 ? -3.505 4.950 -2.542 1.00 96.88 173 ALA A CA 1
ATOM 1436 C C . ALA A 1 173 ? -4.023 3.812 -1.650 1.00 96.88 173 ALA A C 1
ATOM 1438 O O . ALA A 1 173 ? -5.012 3.176 -1.991 1.00 96.88 173 ALA A O 1
ATOM 1439 N N . MET A 1 174 ? -3.416 3.573 -0.485 1.00 96.31 174 MET A N 1
ATOM 1440 C CA . MET A 1 174 ? -3.861 2.555 0.478 1.00 96.31 174 MET A CA 1
ATOM 1441 C C . MET A 1 174 ? -5.238 2.858 1.074 1.00 96.31 174 MET A C 1
ATOM 1443 O O . MET A 1 174 ? -6.001 1.934 1.355 1.00 96.31 174 MET A O 1
ATOM 1447 N N . ARG A 1 175 ? -5.550 4.144 1.239 1.00 94.50 175 ARG A N 1
ATOM 1448 C CA . ARG A 1 175 ? -6.828 4.666 1.723 1.00 94.50 175 ARG A CA 1
ATOM 1449 C C . ARG A 1 175 ? -7.975 4.439 0.738 1.00 94.50 175 ARG A C 1
ATOM 1451 O O . ARG A 1 175 ? -9.080 4.165 1.183 1.00 94.50 175 ARG A O 1
ATOM 1458 N N . LYS A 1 176 ? -7.729 4.567 -0.569 1.00 93.12 176 LYS A N 1
ATOM 1459 C CA . LYS A 1 176 ? -8.784 4.576 -1.603 1.00 93.12 176 LYS A CA 1
ATOM 1460 C C . LYS A 1 176 ? -8.809 3.310 -2.476 1.00 93.12 176 LYS A C 1
ATOM 1462 O O . LYS A 1 176 ? -9.751 3.114 -3.240 1.00 93.12 176 LYS A O 1
ATOM 1467 N N . CYS A 1 177 ? -7.790 2.449 -2.401 1.00 93.69 177 CYS A N 1
ATOM 1468 C CA . CYS A 1 177 ? -7.538 1.410 -3.402 1.00 93.69 177 CYS A CA 1
ATOM 1469 C C . CYS A 1 177 ? -8.666 0.404 -3.637 1.00 93.69 177 CYS A C 1
ATOM 1471 O O . CYS A 1 177 ? -8.924 0.078 -4.788 1.00 93.69 177 CYS A O 1
ATOM 1473 N N . ALA A 1 178 ? -9.283 -0.138 -2.590 1.00 91.81 178 ALA A N 1
ATOM 1474 C CA . ALA A 1 178 ? -10.311 -1.165 -2.699 1.00 91.81 178 ALA A CA 1
ATOM 1475 C C . ALA A 1 178 ? -11.621 -0.567 -3.218 1.00 91.81 178 ALA A C 1
ATOM 1477 O O . ALA A 1 178 ? -12.157 -1.089 -4.195 1.00 91.81 178 ALA A O 1
ATOM 1478 N N . THR A 1 179 ? -12.041 0.573 -2.654 1.00 90.75 179 THR A N 1
ATOM 1479 C CA . THR A 1 179 ? -13.218 1.335 -3.111 1.00 90.75 179 THR A CA 1
ATOM 1480 C C . THR A 1 179 ? -13.087 1.753 -4.576 1.00 90.75 179 THR A C 1
ATOM 1482 O O . THR A 1 179 ? -14.066 1.799 -5.311 1.00 90.75 179 THR A O 1
ATOM 1485 N N . TYR A 1 180 ? -11.863 2.024 -5.034 1.00 89.12 180 TYR A N 1
ATOM 1486 C CA . TYR A 1 180 ? -11.599 2.422 -6.415 1.00 89.12 180 TYR A CA 1
ATOM 1487 C C . TYR A 1 180 ? -11.777 1.278 -7.435 1.00 89.12 180 TYR A C 1
ATOM 1489 O O . TYR A 1 180 ? -11.918 1.533 -8.633 1.00 89.12 180 TYR A O 1
ATOM 1497 N N . ILE A 1 181 ? -11.779 0.004 -7.012 1.00 86.25 181 ILE A N 1
ATOM 1498 C CA . ILE A 1 181 ? -11.952 -1.129 -7.935 1.00 86.25 181 ILE A CA 1
ATOM 1499 C C . ILE A 1 181 ? -13.433 -1.312 -8.283 1.00 86.25 181 ILE A C 1
ATOM 1501 O O . ILE A 1 181 ? -14.124 -2.193 -7.773 1.00 86.25 181 ILE A O 1
ATOM 1505 N N . ASN A 1 182 ? -13.885 -0.546 -9.269 1.00 76.44 182 ASN A N 1
ATOM 1506 C CA . ASN A 1 182 ? -15.209 -0.688 -9.869 1.00 76.44 182 ASN A CA 1
ATOM 1507 C C . ASN A 1 182 ? -15.223 -1.798 -10.931 1.00 76.44 182 ASN A C 1
ATOM 1509 O O . ASN A 1 182 ? -15.329 -1.540 -12.129 1.00 76.44 182 ASN A O 1
ATOM 1513 N N . SER A 1 183 ? -15.076 -3.055 -10.501 1.00 79.19 183 SER A N 1
ATOM 1514 C CA . SER A 1 183 ? -15.226 -4.233 -11.368 1.00 79.19 183 SER A CA 1
ATOM 1515 C C . SER A 1 183 ? -16.380 -5.121 -10.911 1.00 79.19 183 SER A C 1
ATOM 1517 O O . SER A 1 183 ? -16.750 -5.121 -9.740 1.00 79.19 183 SER A O 1
ATOM 1519 N N . THR A 1 184 ? -16.921 -5.945 -11.811 1.00 74.81 184 THR A N 1
ATOM 1520 C CA . THR A 1 184 ? -18.056 -6.841 -11.517 1.00 74.81 184 THR A CA 1
ATOM 1521 C C . THR A 1 184 ? -17.817 -7.755 -10.308 1.00 74.81 184 THR A C 1
ATOM 1523 O O . THR A 1 184 ? -18.746 -8.055 -9.566 1.00 74.81 184 THR A O 1
ATOM 1526 N N . THR A 1 185 ? -16.568 -8.170 -10.074 1.00 74.81 185 THR A N 1
ATOM 1527 C CA . THR A 1 185 ? -16.190 -9.082 -8.978 1.00 74.81 185 THR A CA 1
ATOM 1528 C C . THR A 1 185 ? -15.752 -8.368 -7.698 1.00 74.81 185 THR A C 1
ATOM 1530 O O . THR A 1 185 ? -15.399 -9.030 -6.715 1.00 74.81 185 THR A O 1
ATOM 1533 N N . LYS A 1 186 ? -15.689 -7.029 -7.710 1.00 81.06 186 LYS A N 1
ATOM 1534 C CA . LYS A 1 186 ? -15.175 -6.217 -6.594 1.00 81.06 186 LYS A CA 1
ATOM 1535 C C . LYS A 1 186 ? -16.055 -5.039 -6.203 1.00 81.06 186 LYS A C 1
ATOM 1537 O O . LYS A 1 186 ? -15.827 -4.493 -5.129 1.00 81.06 186 LYS A O 1
ATOM 1542 N N . ILE A 1 187 ? -17.077 -4.712 -6.990 1.00 83.94 187 ILE A N 1
ATOM 1543 C CA . ILE A 1 187 ? -18.111 -3.751 -6.609 1.00 83.94 187 ILE A CA 1
ATOM 1544 C C . ILE A 1 187 ? -18.681 -4.107 -5.225 1.00 83.94 187 ILE A C 1
ATOM 1546 O O . ILE A 1 187 ? -18.969 -5.274 -4.953 1.00 83.94 187 ILE A O 1
ATOM 1550 N N . GLY A 1 188 ? -18.767 -3.109 -4.341 1.00 84.31 188 GLY A N 1
ATOM 1551 C CA . GLY A 1 188 ? -19.122 -3.285 -2.927 1.00 84.31 188 GLY A CA 1
ATOM 1552 C C . GLY A 1 188 ? -17.952 -3.643 -1.998 1.00 84.31 188 GLY A C 1
ATOM 1553 O O . GLY A 1 188 ? -18.170 -3.883 -0.817 1.00 84.31 188 GLY A O 1
ATOM 1554 N N . THR A 1 189 ? -16.709 -3.697 -2.495 1.00 89.62 189 THR A N 1
ATOM 1555 C CA . THR A 1 189 ? -15.518 -3.759 -1.630 1.00 89.62 189 THR A CA 1
ATOM 1556 C C . THR A 1 189 ? -15.058 -2.345 -1.319 1.00 89.62 189 THR A C 1
ATOM 1558 O O . THR A 1 189 ? -14.675 -1.615 -2.228 1.00 89.62 189 THR A O 1
ATOM 1561 N N . GLU A 1 190 ? -15.026 -1.982 -0.043 1.00 91.06 190 GLU A N 1
ATOM 1562 C CA . GLU A 1 190 ? -14.718 -0.616 0.373 1.00 91.06 190 GLU A CA 1
ATOM 1563 C C . GLU A 1 190 ? -13.552 -0.580 1.362 1.00 91.06 190 GLU A C 1
ATOM 1565 O O . GLU A 1 190 ? -13.382 -1.456 2.214 1.00 91.06 190 GLU A O 1
ATOM 1570 N N . ASN A 1 191 ? -12.725 0.456 1.251 1.00 94.00 191 ASN A N 1
ATOM 1571 C CA . ASN A 1 191 ? -11.884 0.887 2.352 1.00 94.00 191 ASN A CA 1
ATOM 1572 C C . ASN A 1 191 ? -12.768 1.619 3.368 1.00 94.00 191 ASN A C 1
ATOM 1574 O O . ASN A 1 191 ? -13.460 2.572 3.015 1.00 94.00 191 ASN A O 1
ATOM 1578 N N . VAL A 1 192 ? -12.708 1.194 4.628 1.00 95.38 192 VAL A N 1
ATOM 1579 C CA . VAL A 1 192 ? -13.529 1.769 5.710 1.00 95.38 192 VAL A CA 1
ATOM 1580 C C . VAL A 1 192 ? -12.698 2.375 6.838 1.00 95.38 192 VAL A C 1
ATOM 1582 O O . VAL A 1 192 ? -13.166 3.280 7.518 1.00 95.38 192 VAL A O 1
ATOM 1585 N N . LEU A 1 193 ? -11.457 1.911 7.021 1.00 96.75 193 LEU A N 1
ATOM 1586 C CA . LEU A 1 193 ? -10.524 2.419 8.022 1.00 96.75 193 LEU A CA 1
ATOM 1587 C C . LEU A 1 193 ? -9.076 2.261 7.535 1.00 96.75 193 LEU A C 1
ATOM 1589 O O . LEU A 1 193 ? -8.688 1.189 7.065 1.00 96.75 193 LEU A O 1
ATOM 1593 N N . LEU A 1 194 ? -8.263 3.301 7.709 1.00 97.06 194 LEU A N 1
ATOM 1594 C CA . LEU A 1 194 ? -6.802 3.244 7.642 1.00 97.06 194 LEU A CA 1
ATOM 1595 C C . LEU A 1 194 ? -6.245 3.886 8.913 1.00 97.06 194 LEU A C 1
ATOM 1597 O O . LEU A 1 194 ? -6.483 5.065 9.128 1.00 97.06 194 LEU A O 1
ATOM 1601 N N . LEU A 1 195 ? -5.497 3.136 9.724 1.00 97.69 195 LEU A N 1
ATOM 1602 C CA . LEU A 1 195 ? -4.773 3.649 10.893 1.00 97.69 195 LEU A CA 1
ATOM 1603 C C . LEU A 1 195 ? -3.282 3.737 10.555 1.00 97.69 195 LEU A C 1
ATOM 1605 O O . LEU A 1 195 ? -2.689 2.740 10.136 1.00 97.69 195 LEU A O 1
ATOM 1609 N N . PHE A 1 196 ? -2.679 4.907 10.749 1.00 97.31 196 PHE A N 1
ATOM 1610 C CA . PHE A 1 196 ? -1.264 5.154 10.505 1.00 97.31 196 PHE A CA 1
ATOM 1611 C C . PHE A 1 196 ? -0.589 5.643 11.791 1.00 97.31 196 PHE A C 1
ATOM 1613 O O . PHE A 1 196 ? -1.035 6.590 12.434 1.00 97.31 196 PHE A O 1
ATOM 1620 N N . ILE A 1 197 ? 0.485 4.957 12.183 1.00 97.50 197 ILE A N 1
ATOM 1621 C CA . ILE A 1 197 ? 1.245 5.243 13.402 1.00 97.50 197 ILE A CA 1
ATOM 1622 C C . ILE A 1 197 ? 2.659 5.610 12.973 1.00 97.50 197 ILE A C 1
ATOM 1624 O O . ILE A 1 197 ? 3.411 4.757 12.498 1.00 97.50 197 ILE A O 1
ATOM 1628 N N . GLN A 1 198 ? 3.012 6.880 13.133 1.00 96.56 198 GLN A N 1
ATOM 1629 C CA . GLN A 1 198 ? 4.341 7.390 12.847 1.00 96.56 198 GLN A CA 1
ATOM 1630 C C . GLN A 1 198 ? 5.187 7.353 14.118 1.00 96.56 198 GLN A C 1
ATOM 1632 O O . GLN A 1 198 ? 4.828 7.919 15.152 1.00 96.56 198 GLN A O 1
ATOM 1637 N N . LEU A 1 199 ? 6.332 6.683 14.033 1.00 96.31 199 LEU A N 1
ATOM 1638 C CA . LEU A 1 199 ? 7.326 6.681 15.097 1.00 96.31 199 LEU A CA 1
ATOM 1639 C C . LEU A 1 199 ? 8.245 7.900 14.973 1.00 96.31 199 LEU A C 1
ATOM 1641 O O . LEU A 1 199 ? 8.444 8.421 13.876 1.00 96.31 199 LEU A O 1
ATOM 1645 N N . LYS A 1 200 ? 8.823 8.314 16.100 1.00 95.62 200 LYS A N 1
ATOM 1646 C CA . LYS A 1 200 ? 9.895 9.312 16.146 1.00 95.62 200 LYS A CA 1
ATOM 1647 C C . LYS A 1 200 ? 11.127 8.815 15.399 1.00 95.62 200 LYS A C 1
ATOM 1649 O O . LYS A 1 200 ? 11.390 7.607 15.350 1.00 95.62 200 LYS A O 1
ATOM 1654 N N . ASP A 1 201 ? 11.918 9.752 14.889 1.00 90.56 201 ASP A N 1
ATOM 1655 C CA . ASP A 1 201 ? 13.199 9.442 14.262 1.00 90.56 201 ASP A CA 1
ATOM 1656 C C . ASP A 1 201 ? 14.079 8.599 15.197 1.00 90.56 201 ASP A C 1
ATOM 1658 O O . ASP A 1 201 ? 14.159 8.837 16.402 1.00 90.56 201 ASP A O 1
ATOM 1662 N N . ASN A 1 202 ? 14.750 7.593 14.630 1.00 88.25 202 ASN A N 1
ATOM 1663 C CA . ASN A 1 202 ? 15.612 6.636 15.338 1.00 88.25 202 ASN A CA 1
ATOM 1664 C C . ASN A 1 202 ? 14.915 5.748 16.388 1.00 88.25 202 ASN A C 1
ATOM 1666 O O . ASN A 1 202 ? 15.591 4.985 17.082 1.00 88.25 202 ASN A O 1
ATOM 1670 N N . SER A 1 203 ? 13.584 5.790 16.500 1.00 93.44 203 SER A N 1
ATOM 1671 C CA . SER A 1 203 ? 12.849 4.874 17.372 1.00 93.44 203 SER A CA 1
ATOM 1672 C C . SER A 1 203 ? 13.045 3.422 16.927 1.00 93.44 203 SER A C 1
ATOM 1674 O O . SER A 1 203 ? 12.820 3.068 15.770 1.00 93.44 203 SER A O 1
ATOM 1676 N N . GLN A 1 204 ? 13.436 2.558 17.865 1.00 90.69 204 GLN A N 1
ATOM 1677 C CA . GLN A 1 204 ? 13.578 1.113 17.644 1.00 90.69 204 GLN A CA 1
ATOM 1678 C C . GLN A 1 204 ? 12.327 0.324 18.060 1.00 90.69 204 GLN A C 1
ATOM 1680 O O . GLN A 1 204 ? 12.361 -0.907 18.117 1.00 90.69 204 GLN A O 1
ATOM 1685 N N . LEU A 1 205 ? 11.226 1.019 18.375 1.00 93.81 205 LEU A N 1
ATOM 1686 C CA . LEU A 1 205 ? 9.987 0.388 18.812 1.00 93.81 205 LEU A CA 1
ATOM 1687 C C . LEU A 1 205 ? 9.443 -0.537 17.719 1.00 93.81 205 LEU A C 1
ATOM 1689 O O . LEU A 1 205 ? 9.175 -0.116 16.596 1.00 93.81 205 LEU A O 1
ATOM 1693 N N . GLN A 1 206 ? 9.217 -1.797 18.082 1.00 90.56 206 GLN A N 1
ATOM 1694 C CA . GLN A 1 206 ? 8.531 -2.768 17.238 1.00 90.56 206 GLN A CA 1
ATOM 1695 C C . GLN A 1 206 ? 7.185 -3.103 17.866 1.00 90.56 206 GLN A C 1
ATOM 1697 O O . GLN A 1 206 ? 7.113 -3.727 18.926 1.00 90.56 206 GLN A O 1
ATOM 1702 N N . LEU A 1 207 ? 6.111 -2.672 17.209 1.00 93.12 207 LEU A N 1
ATOM 1703 C CA . LEU A 1 207 ? 4.760 -2.994 17.641 1.00 93.12 207 LEU A CA 1
ATOM 1704 C C . LEU A 1 207 ? 4.401 -4.438 17.248 1.00 93.12 207 LEU A C 1
ATOM 1706 O O . LEU A 1 207 ? 4.794 -4.908 16.176 1.00 93.12 207 LEU A O 1
ATOM 1710 N N . PRO A 1 208 ? 3.634 -5.157 18.086 1.00 93.00 208 PRO A N 1
ATOM 1711 C CA . PRO A 1 208 ? 3.068 -6.441 17.703 1.00 93.00 208 PRO A CA 1
ATOM 1712 C C . PRO A 1 208 ? 2.054 -6.275 16.561 1.00 93.00 208 PRO A C 1
ATOM 1714 O O . PRO A 1 208 ? 1.604 -5.182 16.238 1.00 93.00 208 PRO A O 1
ATOM 1717 N N . THR A 1 209 ? 1.636 -7.400 15.986 1.00 93.25 209 THR A N 1
ATOM 1718 C CA . THR A 1 209 ? 0.529 -7.484 15.020 1.00 93.25 209 THR A CA 1
ATOM 1719 C C . THR A 1 209 ? -0.751 -6.835 15.575 1.00 93.25 209 THR A C 1
ATOM 1721 O O . THR A 1 209 ? -1.407 -7.415 16.446 1.00 93.25 209 THR A O 1
ATOM 1724 N N . LEU A 1 210 ? -1.129 -5.664 15.054 1.00 96.25 210 LEU A N 1
ATOM 1725 C CA . LEU A 1 210 ? -2.224 -4.839 15.573 1.00 96.25 210 LEU A CA 1
ATOM 1726 C C . LEU A 1 210 ? -3.599 -5.331 15.126 1.00 96.25 210 LEU A C 1
ATOM 1728 O O . LEU A 1 210 ? -4.553 -5.206 15.886 1.00 96.25 210 LEU A O 1
ATOM 1732 N N . LYS A 1 211 ? -3.726 -5.987 13.966 1.00 95.00 211 LYS A N 1
ATOM 1733 C CA . LYS A 1 211 ? -5.020 -6.518 13.488 1.00 95.00 211 LYS A CA 1
ATOM 1734 C C . LYS A 1 211 ? -5.697 -7.496 14.459 1.00 95.00 211 LYS A C 1
ATOM 1736 O O . LYS A 1 211 ? -6.903 -7.696 14.384 1.00 95.00 211 LYS A O 1
ATOM 1741 N N . ARG A 1 212 ? -4.940 -8.113 15.380 1.00 93.12 212 ARG A N 1
ATOM 1742 C CA . ARG A 1 212 ? -5.465 -8.987 16.456 1.00 93.12 212 ARG A CA 1
ATOM 1743 C C . ARG A 1 212 ? -6.111 -8.215 17.611 1.00 93.12 212 ARG A C 1
ATOM 1745 O O . ARG A 1 212 ? -6.744 -8.825 18.474 1.00 93.12 212 ARG A O 1
ATOM 1752 N N . LEU A 1 213 ? -5.872 -6.912 17.659 1.00 96.00 213 LEU A N 1
ATOM 1753 C CA . LEU A 1 213 ? -6.387 -5.971 18.647 1.00 96.00 213 LEU A CA 1
ATOM 1754 C C . LEU A 1 213 ? -7.597 -5.190 18.122 1.00 96.00 213 LEU A C 1
ATOM 1756 O O . LEU A 1 213 ? -8.183 -4.441 18.888 1.00 96.00 213 LEU A O 1
ATOM 1760 N N . VAL A 1 214 ? -7.951 -5.372 16.846 1.00 96.00 214 VAL A N 1
ATOM 1761 C CA . VAL A 1 214 ? -9.155 -4.803 16.234 1.00 96.00 214 VAL A CA 1
ATOM 1762 C C . VAL A 1 214 ? -10.271 -5.827 16.322 1.00 96.00 214 VAL A C 1
ATOM 1764 O O . VAL A 1 214 ? -10.088 -6.962 15.873 1.00 96.00 214 VAL A O 1
ATOM 1767 N N . ASP A 1 215 ? -11.412 -5.431 16.859 1.00 93.75 215 ASP A N 1
ATOM 1768 C CA . ASP A 1 215 ? -12.636 -6.228 16.890 1.00 93.75 215 ASP A CA 1
ATOM 1769 C C . ASP A 1 215 ? -13.728 -5.483 16.102 1.00 93.75 215 ASP A C 1
ATOM 1771 O O . ASP A 1 215 ? -13.735 -4.251 16.077 1.00 93.75 215 ASP A O 1
ATOM 1775 N N . VAL A 1 216 ? -14.579 -6.226 15.384 1.00 95.50 216 VAL A N 1
ATOM 1776 C CA . VAL A 1 216 ? -15.683 -5.663 14.590 1.00 95.50 216 VAL A CA 1
ATOM 1777 C C . VAL A 1 216 ? -16.986 -6.329 15.006 1.00 95.50 216 VAL A C 1
ATOM 1779 O O . VAL A 1 216 ? -17.138 -7.547 14.856 1.00 95.50 216 VAL A O 1
ATOM 1782 N N . ASP A 1 217 ? -17.903 -5.517 15.517 1.00 94.12 217 ASP A N 1
ATOM 1783 C CA . ASP A 1 217 ? -19.206 -5.957 16.004 1.00 94.12 217 ASP A CA 1
ATOM 1784 C C . ASP A 1 217 ? -20.211 -6.166 14.871 1.00 94.12 217 ASP A C 1
ATOM 1786 O O . ASP A 1 217 ? -19.988 -5.805 13.715 1.00 94.12 217 ASP A O 1
ATOM 1790 N N . GLU A 1 218 ? -21.351 -6.765 15.218 1.00 91.00 218 GLU A N 1
ATOM 1791 C CA . GLU A 1 218 ? -22.444 -7.029 14.280 1.00 91.00 218 GLU A CA 1
ATOM 1792 C C . GLU A 1 218 ? -23.060 -5.761 13.684 1.00 91.00 218 GLU A C 1
ATOM 1794 O O . GLU A 1 218 ? -23.570 -5.820 12.570 1.00 91.00 218 GLU A O 1
ATOM 1799 N N . ASP A 1 219 ? -23.011 -4.643 14.411 1.00 92.44 219 ASP A N 1
ATOM 1800 C CA . ASP A 1 219 ? -23.498 -3.335 13.962 1.00 92.44 219 ASP A CA 1
ATOM 1801 C C . ASP A 1 219 ? -22.422 -2.518 13.225 1.00 92.44 219 ASP A C 1
ATOM 1803 O O . ASP A 1 219 ? -22.550 -1.300 13.096 1.00 92.44 219 ASP A O 1
ATOM 1807 N N . GLU A 1 220 ? -21.358 -3.189 12.767 1.00 93.00 220 GLU A N 1
ATOM 1808 C CA . GLU A 1 220 ? -20.262 -2.607 11.987 1.00 93.00 220 GLU A CA 1
ATOM 1809 C C . GLU A 1 220 ? -19.435 -1.569 12.773 1.00 93.00 220 GLU A C 1
ATOM 1811 O O . GLU A 1 220 ? -18.723 -0.744 12.193 1.00 93.00 220 GLU A O 1
ATOM 1816 N N . THR A 1 221 ? -19.475 -1.634 14.111 1.00 96.56 221 THR A N 1
ATOM 1817 C CA . THR A 1 221 ? -18.580 -0.873 14.993 1.00 96.56 221 THR A CA 1
ATOM 1818 C C . THR A 1 221 ? -17.191 -1.511 15.048 1.00 96.56 221 THR A C 1
ATOM 1820 O O . THR A 1 221 ? -17.048 -2.695 15.355 1.00 96.56 221 THR A O 1
ATOM 1823 N N . ILE A 1 222 ? -16.156 -0.719 14.765 1.00 97.44 222 ILE A N 1
ATOM 1824 C CA . ILE A 1 222 ? -14.741 -1.094 14.818 1.00 97.44 222 ILE A CA 1
ATOM 1825 C C . ILE A 1 222 ? -14.112 -0.545 16.106 1.00 97.44 222 ILE A C 1
ATOM 1827 O O . ILE A 1 222 ? -14.043 0.668 16.306 1.00 97.44 222 ILE A O 1
ATOM 1831 N N . HIS A 1 223 ? -13.582 -1.443 16.933 1.00 97.62 223 HIS A N 1
ATOM 1832 C CA . HIS A 1 223 ? -13.007 -1.141 18.249 1.00 97.62 223 HIS A CA 1
ATOM 1833 C C . HIS A 1 223 ? -11.483 -0.977 18.192 1.00 97.62 223 HIS A C 1
ATOM 1835 O O . HIS A 1 223 ? -10.769 -1.895 17.769 1.00 97.62 223 HIS A O 1
ATOM 1841 N N . LEU A 1 224 ? -10.969 0.181 18.625 1.00 97.94 224 LEU A N 1
ATOM 1842 C CA . LEU A 1 224 ? -9.535 0.521 18.647 1.00 97.94 224 LEU A CA 1
ATOM 1843 C C . LEU A 1 224 ? -8.944 0.654 20.062 1.00 97.94 224 LEU A C 1
ATOM 1845 O O . LEU A 1 224 ? -7.746 0.910 20.199 1.00 97.94 224 LEU A O 1
ATOM 1849 N N . GLU A 1 225 ? -9.727 0.424 21.118 1.00 97.56 225 GLU A N 1
ATOM 1850 C CA . GLU A 1 225 ? -9.345 0.598 22.529 1.00 97.56 225 GLU A CA 1
ATOM 1851 C C . GLU A 1 225 ? -8.068 -0.174 22.869 1.00 97.56 225 GLU A C 1
ATOM 1853 O O . GLU A 1 225 ? -7.153 0.353 23.497 1.00 97.56 225 GLU A O 1
ATOM 1858 N N . ARG A 1 226 ? -7.965 -1.423 22.403 1.00 97.56 226 ARG A N 1
ATOM 1859 C CA . ARG A 1 226 ? -6.810 -2.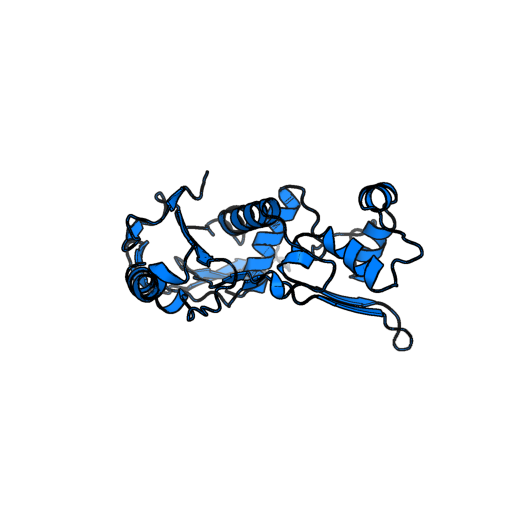291 22.676 1.00 97.56 226 ARG A CA 1
ATOM 1860 C C . ARG A 1 226 ? -5.543 -1.799 21.979 1.00 97.56 226 ARG A C 1
ATOM 1862 O O . ARG A 1 226 ? -4.447 -1.998 22.503 1.00 97.56 226 ARG A O 1
ATOM 1869 N N . ILE A 1 227 ? -5.679 -1.163 20.812 1.00 97.69 227 ILE A N 1
ATOM 1870 C CA . ILE A 1 227 ? -4.560 -0.498 20.136 1.00 97.69 227 ILE A CA 1
ATOM 1871 C C . ILE A 1 227 ? -4.185 0.757 20.917 1.00 97.69 227 ILE A C 1
ATOM 1873 O O . ILE A 1 227 ? -3.019 0.913 21.264 1.00 97.69 227 ILE A O 1
ATOM 1877 N N . ARG A 1 228 ? -5.154 1.608 21.268 1.00 97.12 228 ARG A N 1
ATOM 1878 C CA . ARG A 1 228 ? -4.918 2.805 22.085 1.00 97.12 228 ARG A CA 1
ATOM 1879 C C . ARG A 1 228 ? -4.167 2.476 23.373 1.00 97.12 228 ARG A C 1
ATOM 1881 O O . ARG A 1 228 ? -3.140 3.088 23.659 1.00 97.12 228 ARG A O 1
ATOM 1888 N N . ASP A 1 229 ? -4.639 1.490 24.126 1.00 96.62 229 ASP A N 1
ATOM 1889 C CA . ASP A 1 229 ? -4.053 1.100 25.410 1.00 96.62 229 ASP A CA 1
ATOM 1890 C C . ASP A 1 229 ? -2.642 0.515 25.248 1.00 96.62 229 ASP A C 1
ATOM 1892 O O . ASP A 1 229 ? -1.799 0.651 26.138 1.00 96.62 229 ASP A O 1
ATOM 1896 N N . LEU A 1 230 ? -2.353 -0.113 24.103 1.00 96.62 230 LEU A N 1
ATOM 1897 C CA . LEU A 1 230 ? -1.000 -0.520 23.740 1.00 96.62 230 LEU A CA 1
ATOM 1898 C C . LEU A 1 230 ? -0.116 0.698 23.438 1.00 96.62 230 LEU A C 1
ATOM 1900 O O . LEU A 1 230 ? 0.981 0.784 23.987 1.00 96.62 230 LEU A O 1
ATOM 1904 N N . LEU A 1 231 ? -0.575 1.632 22.598 1.00 96.56 231 LEU A N 1
ATOM 1905 C CA . LEU A 1 231 ? 0.214 2.801 22.192 1.00 96.56 231 LEU A CA 1
ATOM 1906 C C . LEU A 1 231 ? 0.515 3.729 23.372 1.00 96.56 231 LEU A C 1
ATOM 1908 O O . LEU A 1 231 ? 1.629 4.248 23.460 1.00 96.56 231 LEU A O 1
ATOM 1912 N N . LYS A 1 232 ? -0.411 3.880 24.329 1.00 94.56 232 LYS A N 1
ATOM 1913 C CA . LYS A 1 232 ? -0.212 4.688 25.549 1.00 94.56 232 LYS A CA 1
ATOM 1914 C C . LYS A 1 232 ? 1.033 4.297 26.342 1.00 94.56 232 LYS A C 1
ATOM 1916 O O . LYS A 1 232 ? 1.675 5.163 26.922 1.00 94.56 232 LYS A O 1
ATOM 1921 N N . LYS A 1 233 ? 1.423 3.019 26.315 1.00 93.50 233 LYS A N 1
ATOM 1922 C CA . LYS A 1 233 ? 2.619 2.512 27.012 1.00 93.50 233 LYS A CA 1
ATOM 1923 C C . LYS A 1 233 ? 3.936 3.027 26.423 1.00 93.50 233 LYS A C 1
ATOM 1925 O O . LYS A 1 233 ? 4.959 2.918 27.086 1.00 93.50 233 LYS A O 1
ATOM 1930 N N . TYR A 1 234 ? 3.912 3.552 25.197 1.00 92.81 234 TYR A N 1
ATOM 1931 C CA . TYR A 1 234 ? 5.104 3.952 24.440 1.00 92.81 234 TYR A CA 1
ATOM 1932 C C . TYR A 1 234 ? 5.024 5.379 23.876 1.00 92.81 234 TYR A C 1
ATOM 1934 O O . TYR A 1 234 ? 5.957 5.829 23.210 1.00 92.81 234 TYR A O 1
ATOM 1942 N N . SER A 1 235 ? 3.908 6.084 24.095 1.00 82.06 235 SER A N 1
ATOM 1943 C CA . SER A 1 235 ? 3.583 7.312 23.358 1.00 82.06 235 SER A CA 1
ATOM 1944 C C . SER A 1 235 ? 4.576 8.451 23.602 1.00 82.06 235 SER A C 1
ATOM 1946 O O . SER A 1 235 ? 4.972 9.105 22.646 1.00 82.06 235 SER A O 1
ATOM 1948 N N . SER A 1 236 ? 5.033 8.664 24.841 1.00 82.94 236 SER A N 1
ATOM 1949 C CA . SER A 1 236 ? 5.949 9.770 25.171 1.00 82.94 236 SER A CA 1
ATOM 1950 C C . SER A 1 236 ? 7.308 9.653 24.477 1.00 82.94 236 SER A C 1
ATOM 1952 O O . SER A 1 236 ? 7.864 10.656 24.024 1.00 82.94 236 SER A O 1
ATOM 1954 N N . ASP A 1 237 ? 7.821 8.432 24.343 1.00 89.81 237 ASP A N 1
ATOM 1955 C CA . ASP A 1 237 ? 9.230 8.204 24.011 1.00 89.81 237 ASP A CA 1
ATOM 1956 C C . ASP A 1 237 ? 9.426 7.810 22.544 1.00 89.81 237 ASP A C 1
ATOM 1958 O O . ASP A 1 237 ? 10.475 8.086 21.966 1.00 89.81 237 ASP A O 1
ATOM 1962 N N . HIS A 1 238 ? 8.415 7.198 21.919 1.00 95.81 238 HIS A N 1
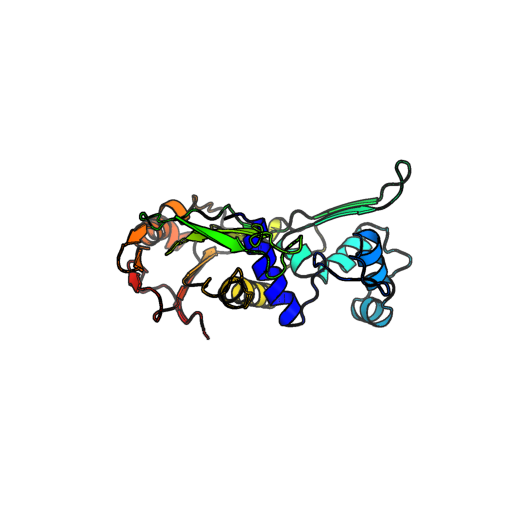ATOM 1963 C CA . HIS A 1 238 ? 8.587 6.524 20.630 1.00 95.81 238 HIS A CA 1
ATOM 1964 C C . HIS A 1 238 ? 7.640 6.965 19.522 1.00 95.81 238 HIS A C 1
ATOM 1966 O O . HIS A 1 238 ? 7.980 6.770 18.354 1.00 95.81 238 HIS A O 1
ATOM 1972 N N . ILE A 1 239 ? 6.459 7.487 19.851 1.00 96.88 239 ILE A N 1
ATOM 1973 C CA . ILE A 1 239 ? 5.413 7.783 18.868 1.00 96.88 239 ILE A CA 1
ATOM 1974 C C . ILE A 1 239 ? 5.417 9.283 18.599 1.00 96.88 239 ILE A C 1
ATOM 1976 O O . ILE A 1 239 ? 5.362 10.083 19.527 1.00 96.88 239 ILE A O 1
ATOM 1980 N N . GLU A 1 240 ? 5.518 9.647 17.327 1.00 96.31 240 GLU A N 1
ATOM 1981 C CA . GLU A 1 240 ? 5.456 11.039 16.885 1.00 96.31 240 GLU A CA 1
ATOM 1982 C C . GLU A 1 240 ? 4.004 11.453 16.662 1.00 96.31 240 GLU A C 1
ATOM 1984 O O . GLU A 1 240 ? 3.552 12.477 17.162 1.00 96.31 240 GLU A O 1
ATOM 1989 N N . LYS A 1 241 ? 3.259 10.627 15.921 1.00 96.44 241 LYS A N 1
ATOM 1990 C CA . LYS A 1 241 ? 1.897 10.938 15.502 1.00 96.44 241 LYS A CA 1
ATOM 1991 C C . LYS A 1 241 ? 1.088 9.667 15.281 1.00 96.44 241 LYS A C 1
ATOM 1993 O O . LYS A 1 241 ? 1.611 8.657 14.806 1.00 96.44 241 LYS A O 1
ATOM 1998 N N . VAL A 1 242 ? -0.202 9.735 15.592 1.00 97.94 242 VAL A N 1
ATOM 1999 C CA . VAL A 1 242 ? -1.185 8.720 15.213 1.00 97.94 242 VAL A CA 1
ATOM 2000 C C . VAL A 1 242 ? -2.332 9.414 14.498 1.00 97.94 242 VAL A C 1
ATOM 2002 O O . VAL A 1 242 ? -2.870 10.404 14.988 1.00 97.94 242 VAL A O 1
ATOM 2005 N N . GLU A 1 243 ? -2.697 8.890 13.339 1.00 97.25 243 GLU A N 1
ATOM 2006 C CA . GLU A 1 243 ? -3.796 9.399 12.526 1.00 97.25 243 GLU A CA 1
ATOM 2007 C C . GLU A 1 243 ? -4.616 8.234 11.977 1.00 97.25 243 GLU A C 1
ATOM 2009 O O . GLU A 1 243 ? -4.098 7.134 11.751 1.00 97.25 243 GLU A O 1
ATOM 2014 N N . TYR A 1 244 ? -5.901 8.464 11.741 1.00 97.38 244 TYR A N 1
ATOM 2015 C CA . TYR A 1 244 ? -6.760 7.479 11.108 1.00 97.38 244 TYR A CA 1
ATOM 2016 C C . TYR A 1 244 ? -7.763 8.119 10.151 1.00 97.38 244 TYR A C 1
ATOM 2018 O O . TYR A 1 244 ? -8.310 9.187 10.402 1.00 97.38 244 TYR A O 1
ATOM 2026 N N . CYS A 1 245 ? -8.005 7.445 9.030 1.00 96.88 245 CYS A N 1
ATOM 2027 C CA . CYS A 1 245 ? -9.020 7.815 8.050 1.00 96.88 245 CYS A CA 1
ATOM 2028 C C . CYS A 1 245 ? -10.185 6.833 8.151 1.00 96.88 245 CYS A C 1
ATOM 2030 O O . CYS A 1 245 ? -9.942 5.629 8.077 1.00 96.88 245 CYS A O 1
ATOM 2032 N N . VAL A 1 246 ? -11.422 7.314 8.274 1.00 96.56 246 VAL A N 1
ATOM 2033 C CA . VAL A 1 246 ? -12.615 6.469 8.467 1.00 96.56 246 VAL A CA 1
ATOM 2034 C C . VAL A 1 246 ? -13.740 6.833 7.497 1.00 96.56 246 VAL A C 1
ATOM 2036 O O . VAL A 1 246 ? -13.918 8.003 7.165 1.00 96.56 246 VAL A O 1
ATOM 2039 N N . ASN A 1 247 ? -14.506 5.833 7.050 1.00 95.25 247 ASN A N 1
ATOM 2040 C CA . ASN A 1 247 ? -15.776 6.039 6.352 1.00 95.25 247 ASN A CA 1
ATOM 2041 C C . ASN A 1 247 ? -16.954 5.979 7.335 1.00 95.25 247 ASN A C 1
ATOM 2043 O O . ASN A 1 247 ? -17.550 4.920 7.539 1.00 95.25 247 ASN A O 1
ATOM 2047 N N . ASN A 1 248 ? -17.327 7.124 7.909 1.00 93.00 248 ASN A N 1
ATOM 2048 C CA . ASN A 1 248 ? -18.431 7.201 8.877 1.00 93.00 248 ASN A CA 1
ATOM 2049 C C . ASN A 1 248 ? -19.818 6.899 8.272 1.00 93.00 248 ASN A C 1
ATOM 2051 O O . ASN A 1 248 ? -20.790 6.781 9.013 1.00 93.00 248 ASN A O 1
ATOM 2055 N N . ASN A 1 249 ? -19.933 6.778 6.943 1.00 91.56 249 ASN A N 1
ATOM 2056 C CA . ASN A 1 249 ? -21.181 6.376 6.286 1.00 91.56 249 ASN A CA 1
ATOM 2057 C C . ASN A 1 249 ? -21.377 4.852 6.259 1.00 91.56 249 ASN A C 1
ATOM 2059 O O . ASN A 1 249 ? -22.469 4.394 5.935 1.00 91.56 249 ASN A O 1
ATOM 2063 N N . VAL A 1 250 ? -20.323 4.083 6.552 1.00 90.38 250 VAL A N 1
ATOM 2064 C CA . VAL A 1 250 ? -20.294 2.620 6.386 1.00 90.38 250 VAL A CA 1
ATOM 2065 C C . VAL A 1 250 ? -19.984 1.912 7.699 1.00 90.38 250 VAL A C 1
ATOM 2067 O O . VAL A 1 250 ? -20.492 0.826 7.944 1.00 90.38 250 VAL A O 1
ATOM 2070 N N . CYS A 1 251 ? -19.167 2.507 8.568 1.00 93.12 251 CYS A N 1
ATOM 2071 C CA . CYS A 1 251 ? -18.858 1.934 9.873 1.00 93.12 251 CYS A CA 1
ATOM 2072 C C . CYS A 1 251 ? -18.839 2.996 10.973 1.00 93.12 251 CYS A C 1
ATOM 2074 O O . CYS A 1 251 ? -18.760 4.199 10.714 1.00 93.12 251 CYS A O 1
ATOM 2076 N N . LYS A 1 252 ? -18.869 2.529 12.223 1.00 95.62 252 LYS A N 1
ATOM 2077 C CA . LYS A 1 252 ? -18.556 3.348 13.400 1.00 95.62 252 LYS A CA 1
ATOM 2078 C C . LYS A 1 252 ? -17.171 2.971 13.903 1.00 95.62 252 LYS A C 1
ATOM 2080 O O . LYS A 1 252 ? -16.780 1.811 13.816 1.00 95.62 252 LYS A O 1
ATOM 2085 N N . VAL A 1 253 ? -16.438 3.925 14.464 1.00 97.00 253 VAL A N 1
ATOM 2086 C CA . VAL A 1 253 ? -15.153 3.666 15.126 1.00 97.00 253 VAL A CA 1
ATOM 2087 C C . VAL A 1 253 ? -15.237 4.134 16.571 1.00 97.00 253 VAL A C 1
ATOM 2089 O O . VAL A 1 253 ? -15.658 5.258 16.836 1.00 97.00 253 VAL A O 1
ATOM 2092 N N . THR A 1 254 ? -14.820 3.277 17.499 1.00 97.31 254 THR A N 1
ATOM 2093 C CA . THR A 1 254 ? -14.744 3.569 18.936 1.00 97.31 254 THR A CA 1
ATOM 2094 C C . THR A 1 254 ? -13.342 3.292 19.469 1.00 97.31 254 THR A C 1
ATOM 2096 O O . THR A 1 254 ? -12.518 2.630 18.834 1.00 97.31 254 THR A O 1
ATOM 2099 N N . GLY A 1 255 ? -13.023 3.869 20.628 1.00 96.19 255 GLY A N 1
ATOM 2100 C CA . GLY A 1 255 ? -11.765 3.593 21.319 1.00 96.19 255 GLY A CA 1
ATOM 2101 C C . GLY A 1 255 ? -10.527 4.298 20.783 1.00 96.19 255 GLY A C 1
ATOM 2102 O O . GLY A 1 255 ? -9.455 4.110 21.361 1.00 96.19 255 GLY A O 1
ATOM 2103 N N . ALA A 1 256 ? -10.659 5.113 19.733 1.00 95.94 256 ALA A N 1
ATOM 2104 C CA . ALA A 1 256 ? -9.615 6.041 19.316 1.00 95.94 256 ALA A CA 1
ATOM 2105 C C . ALA A 1 256 ? -9.295 7.030 20.451 1.00 95.94 256 ALA A C 1
ATOM 2107 O O . ALA A 1 256 ? -10.167 7.385 21.247 1.00 95.94 256 ALA A O 1
ATOM 2108 N N . ASP A 1 257 ? -8.032 7.435 20.562 1.00 94.50 257 ASP A N 1
ATOM 2109 C CA . ASP A 1 257 ? -7.647 8.477 21.514 1.00 94.50 257 ASP A CA 1
ATOM 2110 C C . ASP A 1 257 ? -8.037 9.861 20.984 1.00 94.50 257 ASP A C 1
ATOM 2112 O O . ASP A 1 257 ? -7.952 10.104 19.782 1.00 94.50 257 ASP A O 1
ATOM 2116 N N . GLU A 1 258 ? -8.397 10.786 21.875 1.00 92.44 258 GLU A N 1
ATOM 2117 C CA . GLU A 1 258 ? -8.728 12.172 21.504 1.00 92.44 258 GLU A CA 1
ATOM 2118 C C . GLU A 1 258 ? -7.541 12.910 20.866 1.00 92.44 258 GLU A C 1
ATOM 2120 O O . GLU A 1 258 ? -7.735 13.858 20.111 1.00 92.44 258 GLU A O 1
ATOM 2125 N N . SER A 1 259 ? -6.311 12.467 21.150 1.00 94.31 259 SER A N 1
ATOM 2126 C CA . SER A 1 259 ? -5.092 13.016 20.547 1.00 94.31 259 SER A CA 1
ATOM 2127 C C . SER A 1 259 ? -4.837 12.562 19.105 1.00 94.31 259 SER A C 1
ATOM 2129 O O . SER A 1 259 ? -3.930 13.091 18.463 1.00 94.31 259 SER A O 1
ATOM 2131 N N . TRP A 1 260 ? -5.575 11.574 18.589 1.00 97.12 260 TRP A N 1
ATOM 2132 C CA . TRP A 1 260 ? -5.353 11.050 17.241 1.00 97.12 260 TRP A CA 1
ATOM 2133 C C . TRP A 1 260 ? -6.035 11.923 16.194 1.00 97.12 260 TRP A C 1
ATOM 2135 O O . TRP A 1 260 ? -7.206 12.275 16.323 1.00 97.12 260 TRP A O 1
ATOM 2145 N N . GLU A 1 261 ? -5.325 12.216 15.108 1.00 96.81 261 GLU A N 1
ATOM 2146 C CA . GLU A 1 261 ? -5.900 12.985 14.007 1.00 96.81 261 GLU A CA 1
ATOM 2147 C C . GLU A 1 261 ? -6.876 12.118 13.204 1.00 96.81 261 GLU A C 1
ATOM 2149 O O . GLU A 1 261 ? -6.500 11.097 12.624 1.00 96.81 261 GLU A O 1
ATOM 2154 N N . GLN A 1 262 ? -8.145 12.523 13.182 1.00 96.06 262 GLN A N 1
ATOM 2155 C CA . GLN A 1 262 ? -9.180 11.868 12.394 1.00 96.06 262 GLN A CA 1
ATOM 2156 C C . GLN A 1 262 ? -9.357 12.572 11.047 1.00 96.06 262 GLN A C 1
ATOM 2158 O O . GLN A 1 262 ? -9.512 13.792 10.981 1.00 96.06 262 GLN A O 1
ATOM 2163 N N . HIS A 1 263 ? -9.432 11.783 9.980 1.00 95.56 263 HIS A N 1
ATOM 2164 C CA . HIS A 1 263 ? -9.742 12.249 8.632 1.00 95.56 263 HIS A CA 1
ATOM 2165 C C . HIS A 1 263 ? -10.909 11.461 8.027 1.00 95.56 263 HIS A C 1
ATOM 2167 O O . HIS A 1 263 ? -11.160 10.305 8.382 1.00 95.56 263 HIS A O 1
ATOM 2173 N N . ASP A 1 264 ? -11.605 12.076 7.074 1.00 92.69 264 ASP A N 1
ATOM 2174 C CA . ASP A 1 264 ? -12.557 11.368 6.220 1.00 92.69 264 ASP A CA 1
ATOM 2175 C C . ASP A 1 264 ? -11.785 10.560 5.168 1.00 92.69 264 ASP A C 1
ATOM 2177 O O . ASP A 1 264 ? -10.862 11.065 4.525 1.00 92.69 264 ASP A O 1
ATOM 2181 N N . ILE A 1 265 ? -12.142 9.288 4.993 1.00 91.94 265 ILE A N 1
ATOM 2182 C CA . ILE A 1 265 ? -11.523 8.432 3.981 1.00 91.94 265 ILE A CA 1
ATOM 2183 C C . ILE A 1 265 ? -11.824 8.899 2.546 1.00 91.94 265 ILE A C 1
ATOM 2185 O O . ILE A 1 265 ? -11.050 8.605 1.629 1.00 91.94 265 ILE A O 1
ATOM 2189 N N . LEU A 1 266 ? -12.949 9.597 2.356 1.00 83.62 266 LEU A N 1
ATOM 2190 C CA . LEU A 1 266 ? -13.440 10.060 1.060 1.00 83.62 266 LEU A CA 1
ATOM 2191 C C . LEU A 1 266 ? -12.844 11.411 0.637 1.00 83.62 266 LEU A C 1
ATOM 2193 O O . LEU A 1 266 ? -12.886 11.724 -0.554 1.00 83.62 266 LEU A O 1
ATOM 2197 N N . ALA A 1 267 ? -12.263 12.170 1.572 1.00 75.38 267 ALA A N 1
ATOM 2198 C CA . ALA A 1 267 ? -11.528 13.409 1.302 1.00 75.38 267 ALA A CA 1
ATOM 2199 C C . ALA A 1 267 ? -10.092 13.100 0.827 1.00 75.38 267 ALA A C 1
ATOM 2201 O O . ALA A 1 267 ? -9.785 13.255 -0.379 1.00 75.38 267 ALA A O 1
#